Protein AF-A0A447TIH1-F1 (afdb_monomer)

Mean predicted aligned error: 17.14 Å

Radius of gyration: 32.23 Å; Cα contacts (8 Å, |Δi|>4): 272; chains: 1; bounding box: 95×64×67 Å

Organism: Chromobacterium violaceum (NCBI:txid536)

Structure (mmCIF, N/CA/C/O backbone):
data_AF-A0A447TIH1-F1
#
_entry.id   AF-A0A447TIH1-F1
#
loop_
_atom_site.group_PDB
_atom_site.id
_atom_site.type_symbol
_atom_site.label_atom_id
_atom_site.label_alt_id
_atom_site.label_comp_id
_atom_site.label_asym_id
_atom_site.label_entity_id
_atom_site.label_seq_id
_atom_site.pdbx_PDB_ins_code
_atom_site.Cartn_x
_atom_site.Cartn_y
_atom_site.Cartn_z
_atom_site.occupancy
_atom_site.B_iso_or_equiv
_atom_site.auth_seq_id
_atom_site.auth_comp_id
_atom_site.auth_asym_id
_atom_site.auth_atom_id
_atom_site.pdbx_PDB_model_num
ATOM 1 N N . MET A 1 1 ? -30.766 2.840 25.597 1.00 38.31 1 MET A N 1
ATOM 2 C CA . MET A 1 1 ? -30.286 4.112 25.008 1.00 38.31 1 MET A CA 1
ATOM 3 C C . MET A 1 1 ? -28.818 4.274 25.363 1.00 38.31 1 MET A C 1
ATOM 5 O O . MET A 1 1 ? -28.483 4.969 26.316 1.00 38.31 1 MET A O 1
ATOM 9 N N . ASP A 1 2 ? -27.947 3.596 24.623 1.00 41.06 2 ASP A N 1
ATOM 10 C CA . ASP A 1 2 ? -26.506 3.636 24.860 1.00 41.06 2 ASP A CA 1
ATOM 11 C C . ASP A 1 2 ? -25.917 4.861 24.167 1.00 41.06 2 ASP A C 1
ATOM 13 O O . ASP A 1 2 ? -25.767 4.914 22.945 1.00 41.06 2 ASP A O 1
ATOM 17 N N . LYS A 1 3 ? -25.637 5.887 24.972 1.00 44.34 3 LYS A N 1
ATOM 18 C CA . LYS A 1 3 ? -24.970 7.119 24.549 1.00 44.34 3 LYS A CA 1
ATOM 19 C C . LYS A 1 3 ? -23.523 6.779 24.178 1.00 44.34 3 LYS A C 1
ATOM 21 O O . LYS A 1 3 ? -22.646 6.752 25.036 1.00 44.34 3 LYS A O 1
ATOM 26 N N . ARG A 1 4 ? -23.280 6.484 22.899 1.00 49.44 4 ARG A N 1
ATOM 27 C CA . ARG A 1 4 ? -21.934 6.330 22.329 1.00 49.44 4 ARG A CA 1
ATOM 28 C C . ARG A 1 4 ? -21.266 7.708 22.346 1.00 49.44 4 ARG A C 1
ATOM 30 O O . ARG A 1 4 ? -21.634 8.591 21.577 1.00 49.44 4 ARG A O 1
ATOM 37 N N . LEU A 1 5 ? -20.359 7.909 23.299 1.00 48.88 5 LEU A N 1
ATOM 38 C CA . LEU A 1 5 ? -19.588 9.141 23.463 1.00 48.88 5 LEU A CA 1
ATOM 39 C C . LEU A 1 5 ? -18.744 9.434 22.206 1.00 48.88 5 LEU A C 1
ATOM 41 O O . LEU A 1 5 ? -18.251 8.493 21.578 1.00 48.88 5 LEU A O 1
ATOM 45 N N . PRO A 1 6 ? -18.548 10.715 21.844 1.00 48.25 6 PRO A N 1
ATOM 46 C CA . PRO A 1 6 ? -17.756 11.094 20.684 1.00 48.25 6 PRO A CA 1
ATOM 47 C C . PRO A 1 6 ? -16.274 10.814 20.955 1.00 48.25 6 PRO A C 1
ATOM 49 O O . PRO A 1 6 ? -15.630 11.466 21.774 1.00 48.25 6 PRO A O 1
ATOM 52 N N . ILE A 1 7 ? -15.733 9.817 20.261 1.00 57.22 7 ILE A N 1
ATOM 53 C CA . ILE A 1 7 ? -14.306 9.522 20.245 1.00 57.22 7 ILE A CA 1
ATOM 54 C C . ILE A 1 7 ? -13.606 10.616 19.430 1.00 57.22 7 ILE A C 1
ATOM 56 O O . ILE A 1 7 ? -13.704 10.659 18.206 1.00 57.22 7 ILE A O 1
ATOM 60 N N . ALA A 1 8 ? -12.894 11.511 20.112 1.00 48.03 8 ALA A N 1
ATOM 61 C CA . ALA A 1 8 ? -11.976 12.446 19.478 1.00 48.03 8 ALA A CA 1
ATOM 62 C C . ALA A 1 8 ? -10.663 11.709 19.157 1.00 48.03 8 ALA A C 1
ATOM 64 O O . ALA A 1 8 ? -9.834 11.474 20.036 1.00 48.03 8 ALA A O 1
ATOM 65 N N . ALA A 1 9 ? -10.485 11.301 17.901 1.00 55.72 9 ALA A N 1
ATOM 66 C CA . ALA A 1 9 ? -9.220 10.761 17.414 1.00 55.72 9 ALA A CA 1
ATOM 67 C C . ALA A 1 9 ? -8.263 11.923 17.093 1.00 55.72 9 ALA A C 1
ATOM 69 O O . ALA A 1 9 ? -8.365 12.553 16.043 1.00 55.72 9 ALA A O 1
ATOM 70 N N . ALA A 1 10 ? -7.339 12.234 18.004 1.00 49.81 10 ALA A N 1
ATOM 71 C CA . ALA A 1 10 ? -6.210 13.112 17.704 1.00 49.81 10 ALA A CA 1
ATOM 72 C C . ALA A 1 10 ? -5.155 12.301 16.933 1.00 49.81 10 ALA A C 1
ATOM 74 O O . ALA A 1 10 ? -4.652 11.306 17.443 1.00 49.81 10 ALA A O 1
ATOM 75 N N . ALA A 1 11 ? -4.851 12.683 15.691 1.00 55.22 11 ALA A N 1
ATOM 76 C CA . ALA A 1 11 ? -3.940 11.951 14.811 1.00 55.22 11 ALA A CA 1
ATOM 77 C C . ALA A 1 11 ? -2.618 12.714 14.610 1.00 55.22 11 ALA A C 1
ATOM 79 O O . ALA A 1 11 ? -2.437 13.429 13.630 1.00 55.22 11 ALA A O 1
ATOM 80 N N . LEU A 1 12 ? -1.661 12.561 15.525 1.00 53.88 12 LEU A N 1
ATOM 81 C CA . LEU A 1 12 ? -0.259 12.935 15.295 1.00 53.88 12 LEU A CA 1
ATOM 82 C C . LEU A 1 12 ? 0.474 11.848 14.474 1.00 53.88 12 LEU A C 1
ATOM 84 O O . LEU A 1 12 ? 0.661 10.738 14.969 1.00 53.88 12 LEU A O 1
ATOM 88 N N . LEU A 1 13 ? 0.892 12.127 13.230 1.00 53.75 13 LEU A N 1
ATOM 89 C CA . LEU A 1 13 ? 1.643 11.156 12.414 1.00 53.75 13 LEU A CA 1
ATOM 90 C C . LEU A 1 13 ? 3.084 11.568 12.145 1.00 53.75 13 LEU A C 1
ATOM 92 O O . LEU A 1 13 ? 3.371 12.646 11.635 1.00 53.75 13 LEU A O 1
ATOM 96 N N . LEU A 1 14 ? 3.975 10.607 12.376 1.00 49.19 14 LEU A N 1
ATOM 97 C CA . LEU A 1 14 ? 5.295 10.560 11.766 1.00 49.19 14 LEU A CA 1
ATOM 98 C C . LEU A 1 14 ? 5.125 10.122 10.307 1.00 49.19 14 LEU A C 1
ATOM 100 O O . LEU A 1 14 ? 4.766 8.969 10.050 1.00 49.19 14 LEU A O 1
ATOM 104 N N . ALA A 1 15 ? 5.386 11.031 9.364 1.00 52.75 15 ALA A N 1
ATOM 105 C CA . ALA A 1 15 ? 5.471 10.719 7.940 1.00 52.75 15 ALA A CA 1
ATOM 106 C C . ALA A 1 15 ? 6.568 9.663 7.729 1.00 52.75 15 ALA A C 1
ATOM 108 O O . ALA A 1 15 ? 7.760 9.958 7.702 1.00 52.75 15 ALA A O 1
ATOM 109 N N . SER A 1 16 ? 6.155 8.401 7.662 1.00 61.53 16 SER A N 1
ATOM 110 C CA . SER A 1 16 ? 7.056 7.267 7.512 1.00 61.53 16 SER A CA 1
ATOM 111 C C . SER A 1 16 ? 7.171 6.981 6.021 1.00 61.53 16 SER A C 1
ATOM 113 O O . SER A 1 16 ? 6.174 6.639 5.385 1.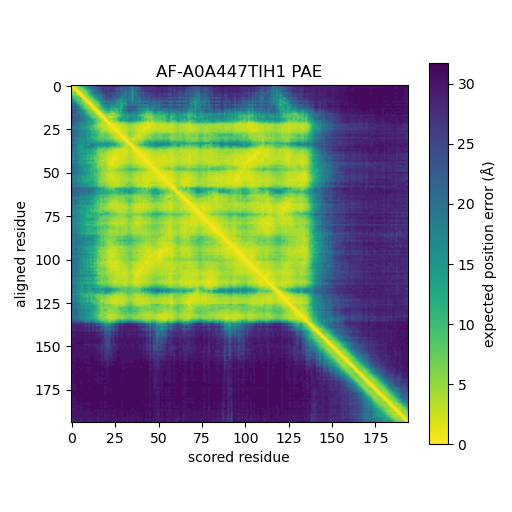00 61.53 16 SER A O 1
ATOM 115 N N . SER A 1 17 ? 8.367 7.160 5.461 1.00 63.31 17 SER A N 1
ATOM 116 C CA . SER A 1 17 ? 8.671 6.704 4.106 1.00 63.31 17 SER A CA 1
ATOM 117 C C . SER A 1 17 ? 9.370 5.352 4.184 1.00 63.31 17 SER A C 1
ATOM 119 O O . SER A 1 17 ? 10.345 5.186 4.915 1.00 63.31 17 SER A O 1
ATOM 121 N N . ALA A 1 18 ? 8.835 4.369 3.468 1.00 71.94 18 ALA A N 1
ATOM 122 C CA . ALA A 1 18 ? 9.441 3.055 3.327 1.00 71.94 18 ALA A CA 1
ATOM 123 C C . ALA A 1 18 ? 10.085 2.962 1.943 1.00 71.94 18 ALA A C 1
ATOM 125 O O . ALA A 1 18 ? 9.459 3.296 0.936 1.00 71.94 18 ALA A O 1
ATOM 126 N N . PHE A 1 19 ? 11.336 2.509 1.893 1.00 67.31 19 PHE A N 1
ATOM 127 C CA . PHE A 1 19 ? 12.048 2.280 0.641 1.00 67.31 19 PHE A CA 1
ATOM 128 C C . PHE A 1 19 ? 12.114 0.790 0.356 1.00 67.31 19 PHE A C 1
ATOM 130 O O . PHE A 1 19 ? 12.659 0.008 1.135 1.00 67.31 19 PHE A O 1
ATOM 137 N N . ALA A 1 20 ? 11.566 0.412 -0.789 1.00 67.00 20 ALA A N 1
ATOM 138 C CA . ALA A 1 20 ? 11.631 -0.926 -1.326 1.00 67.00 20 ALA A CA 1
ATOM 139 C C . ALA A 1 20 ? 12.573 -0.947 -2.541 1.00 67.00 20 ALA A C 1
ATOM 141 O O . ALA A 1 20 ? 12.126 -1.025 -3.684 1.00 67.00 20 ALA A O 1
ATOM 142 N N . GLY A 1 21 ? 13.884 -0.840 -2.295 1.00 77.38 21 GLY A N 1
ATOM 143 C CA . GLY A 1 21 ? 14.861 -0.604 -3.365 1.00 77.38 21 GLY A CA 1
ATOM 144 C C . GLY A 1 21 ? 14.614 0.761 -4.012 1.00 77.38 21 GLY A C 1
ATOM 145 O O . GLY A 1 21 ? 14.623 1.772 -3.316 1.00 77.38 21 GLY A O 1
ATOM 146 N N . ASP A 1 22 ? 14.318 0.767 -5.311 1.00 83.50 22 ASP A N 1
ATOM 147 C CA . ASP A 1 22 ? 14.019 1.976 -6.093 1.00 83.50 22 ASP A CA 1
ATOM 148 C C . ASP A 1 22 ? 12.573 2.489 -5.929 1.00 83.50 22 ASP A C 1
ATOM 150 O O . ASP A 1 22 ? 12.235 3.584 -6.394 1.00 83.50 22 ASP A O 1
ATOM 154 N N . LEU A 1 23 ? 11.699 1.715 -5.275 1.00 87.50 23 LEU A N 1
ATOM 155 C CA . LEU A 1 23 ? 10.324 2.114 -4.985 1.00 87.50 23 LEU A CA 1
ATOM 156 C C . LEU A 1 23 ? 10.262 2.866 -3.652 1.00 87.50 23 LEU A C 1
ATOM 158 O O . LEU A 1 23 ? 10.506 2.294 -2.591 1.00 87.50 23 LEU A O 1
ATOM 162 N N . GLN A 1 24 ? 9.865 4.132 -3.701 1.00 89.25 24 GLN A N 1
ATOM 163 C CA . GLN A 1 24 ? 9.556 4.931 -2.524 1.00 89.25 24 GLN A CA 1
ATOM 164 C C . GLN A 1 24 ? 8.058 4.834 -2.224 1.00 89.25 24 GLN A C 1
ATOM 166 O O . GLN A 1 24 ? 7.229 5.099 -3.095 1.00 89.25 24 GLN A O 1
ATOM 171 N N . VAL A 1 25 ? 7.707 4.487 -0.988 1.00 89.81 25 VAL A N 1
ATOM 172 C CA . VAL A 1 25 ? 6.324 4.484 -0.504 1.00 89.81 25 VAL A CA 1
ATOM 173 C C . VAL A 1 25 ? 6.188 5.510 0.608 1.00 89.81 25 VAL A C 1
ATOM 175 O O . VAL A 1 25 ? 6.914 5.458 1.601 1.00 89.81 25 VAL A O 1
ATOM 178 N N . SER A 1 26 ? 5.241 6.426 0.447 1.00 89.06 26 SER A N 1
ATOM 179 C CA . SER A 1 26 ? 4.936 7.472 1.419 1.00 89.06 26 SER A CA 1
ATOM 180 C C . SER A 1 26 ? 3.469 7.397 1.815 1.00 89.06 26 SER A C 1
ATOM 182 O O . SER A 1 26 ? 2.596 7.212 0.969 1.00 89.06 26 SER A O 1
ATOM 184 N N . LEU A 1 27 ? 3.196 7.559 3.107 1.00 88.56 27 LEU A N 1
ATOM 185 C CA . LEU A 1 27 ? 1.838 7.644 3.634 1.00 88.56 27 LEU A CA 1
ATOM 186 C C . LEU A 1 27 ? 1.458 9.109 3.850 1.00 88.56 27 LEU A C 1
ATOM 188 O O . LEU A 1 27 ? 2.190 9.863 4.492 1.00 88.56 27 LEU A O 1
ATOM 192 N N . GLY A 1 28 ? 0.313 9.497 3.297 1.00 84.56 28 GLY A N 1
ATOM 193 C CA . GLY A 1 28 ? -0.335 10.773 3.559 1.00 84.56 28 GLY A CA 1
ATOM 194 C C . GLY A 1 28 ? -1.034 10.787 4.917 1.00 84.56 28 GLY A C 1
ATOM 195 O O . GLY A 1 28 ? -1.176 9.760 5.585 1.00 84.56 28 GLY A O 1
ATOM 196 N N . GLN A 1 29 ? -1.491 11.970 5.322 1.00 81.12 29 GLN A N 1
ATOM 197 C CA . GLN A 1 29 ? -2.234 12.126 6.568 1.00 81.12 29 GLN A CA 1
ATOM 198 C C . GLN A 1 29 ? -3.565 11.350 6.497 1.00 81.12 29 GLN A C 1
ATOM 200 O O . GLN A 1 29 ? -4.278 11.458 5.493 1.00 81.12 29 GLN A O 1
ATOM 205 N N . PRO A 1 30 ? -3.913 10.565 7.533 1.00 81.31 30 PRO A N 1
ATOM 206 C CA . PRO A 1 30 ? -5.220 9.955 7.641 1.00 81.31 30 PRO A CA 1
ATOM 207 C C . PRO A 1 30 ? -6.262 11.058 7.768 1.00 81.31 30 PRO A C 1
ATOM 209 O O . PRO A 1 30 ? -6.146 11.954 8.602 1.00 81.31 30 PRO A O 1
ATOM 212 N N . THR A 1 31 ? -7.282 10.981 6.931 1.00 82.50 31 THR A N 1
ATOM 213 C CA . THR A 1 31 ? -8.442 11.861 6.992 1.00 82.50 31 THR A CA 1
ATOM 214 C C . THR A 1 31 ? -9.554 11.117 7.709 1.00 82.50 31 THR A C 1
ATOM 216 O O . THR A 1 31 ? -9.888 9.997 7.324 1.00 82.50 31 THR A O 1
ATOM 219 N N . VAL A 1 32 ? -10.113 11.732 8.749 1.00 80.56 32 VAL A N 1
ATOM 220 C CA . VAL A 1 32 ? -11.260 11.190 9.483 1.00 80.56 32 VAL A CA 1
ATOM 221 C C . VAL A 1 32 ? -12.528 11.845 8.945 1.00 80.56 32 VAL A C 1
ATOM 223 O O . VAL A 1 32 ? -12.626 13.073 8.912 1.00 80.56 32 VAL A O 1
ATOM 226 N N . SER A 1 33 ? -13.482 11.040 8.484 1.00 78.75 33 SER A N 1
ATOM 227 C CA . SER A 1 33 ? -14.785 11.516 8.020 1.00 78.75 33 SER A CA 1
ATOM 228 C C . SER A 1 33 ? -15.723 11.806 9.201 1.00 78.75 33 SER A C 1
ATOM 230 O O . SER A 1 33 ? -15.503 11.354 10.326 1.00 78.75 33 SER A O 1
ATOM 232 N N . ALA A 1 34 ? -16.821 12.525 8.947 1.00 68.75 34 ALA A N 1
ATOM 233 C CA . ALA A 1 34 ? -17.865 12.762 9.951 1.00 68.75 34 ALA A CA 1
ATOM 234 C C . ALA A 1 34 ? -18.510 11.459 10.471 1.00 68.75 34 ALA A C 1
ATOM 236 O O . ALA A 1 34 ? -19.015 11.424 11.591 1.00 68.75 34 ALA A O 1
ATOM 237 N N . SER A 1 35 ? -18.446 10.383 9.680 1.00 72.12 35 SER A N 1
ATOM 238 C CA . SER A 1 35 ? -18.913 9.038 10.034 1.00 72.12 35 SER A CA 1
ATOM 239 C C . SER A 1 35 ? -17.869 8.211 10.793 1.00 72.12 35 SER A C 1
ATOM 241 O O . SER A 1 35 ? -18.092 7.027 11.012 1.00 72.12 35 SER A O 1
ATOM 243 N N . GLN A 1 36 ? -16.753 8.821 11.215 1.00 74.94 36 GLN A N 1
ATOM 244 C CA . GLN A 1 36 ? -15.609 8.153 11.850 1.00 74.94 36 GLN A CA 1
ATOM 245 C C . GLN A 1 36 ? -14.869 7.165 10.931 1.00 74.94 36 GLN A C 1
ATOM 247 O O . GLN A 1 36 ? -14.082 6.349 11.412 1.00 74.94 36 GLN A O 1
ATOM 252 N N . ASP A 1 37 ? -15.051 7.270 9.611 1.00 84.50 37 ASP A N 1
ATOM 253 C CA . ASP A 1 37 ? -14.233 6.506 8.671 1.00 84.50 37 ASP A CA 1
ATOM 254 C C . ASP A 1 37 ? -12.839 7.108 8.609 1.00 84.50 37 ASP A C 1
ATOM 256 O O . ASP A 1 37 ? -12.679 8.327 8.509 1.00 84.50 37 ASP A O 1
ATOM 260 N N . VAL A 1 38 ? -11.825 6.251 8.624 1.00 87.12 38 VAL A N 1
ATOM 261 C CA . VAL A 1 38 ? -10.433 6.684 8.528 1.00 87.12 38 VAL A CA 1
ATOM 262 C C . VAL A 1 38 ? -9.894 6.292 7.169 1.00 87.12 38 VAL A C 1
ATOM 264 O O . VAL A 1 38 ? -9.693 5.111 6.891 1.00 87.12 38 VAL A O 1
ATOM 267 N N . ASP A 1 39 ? -9.608 7.286 6.340 1.00 88.44 39 ASP A N 1
ATOM 268 C CA . ASP A 1 39 ? -9.013 7.086 5.028 1.00 88.44 39 ASP A CA 1
ATOM 269 C C . ASP A 1 39 ? -7.536 7.493 5.027 1.00 88.44 39 ASP A C 1
ATOM 271 O O . ASP A 1 39 ? -7.186 8.589 5.458 1.00 88.44 39 ASP A O 1
ATOM 275 N N . VAL A 1 40 ? -6.665 6.658 4.467 1.00 88.69 40 VAL A N 1
ATOM 276 C CA . VAL A 1 40 ? -5.236 6.939 4.283 1.00 88.69 40 VAL A CA 1
ATOM 277 C C . VAL A 1 40 ? -4.918 6.977 2.796 1.00 88.69 40 VAL A C 1
ATOM 279 O O . VAL A 1 40 ? -5.342 6.114 2.031 1.00 88.69 40 VAL A O 1
ATOM 282 N N . THR A 1 41 ? -4.146 7.974 2.374 1.00 89.75 41 THR A N 1
ATOM 283 C CA . THR A 1 41 ? -3.592 8.002 1.014 1.00 89.75 41 THR A CA 1
ATOM 284 C C . THR A 1 41 ? -2.194 7.404 1.035 1.00 89.75 41 THR A C 1
ATOM 286 O O . THR A 1 41 ? -1.355 7.820 1.829 1.00 89.75 41 THR A O 1
ATOM 289 N N . VAL A 1 42 ? -1.936 6.436 0.165 1.00 89.94 42 VAL A N 1
ATOM 290 C CA . VAL A 1 42 ? -0.626 5.823 -0.038 1.00 89.94 42 VAL A CA 1
ATOM 291 C C . VAL A 1 42 ? -0.099 6.250 -1.400 1.00 89.94 42 VAL A C 1
ATOM 293 O O . VAL A 1 42 ? -0.773 6.099 -2.421 1.00 89.94 42 VAL A O 1
ATOM 296 N N . THR A 1 43 ? 1.115 6.781 -1.409 1.00 91.06 43 THR A N 1
ATOM 297 C CA . THR A 1 43 ? 1.808 7.241 -2.607 1.00 91.06 43 THR A CA 1
ATOM 298 C C . THR A 1 43 ? 2.975 6.314 -2.892 1.00 91.06 43 THR A C 1
ATOM 300 O O . THR A 1 43 ? 3.889 6.183 -2.082 1.00 91.06 43 THR A O 1
ATOM 303 N N . TYR A 1 44 ? 2.951 5.702 -4.068 1.00 90.94 44 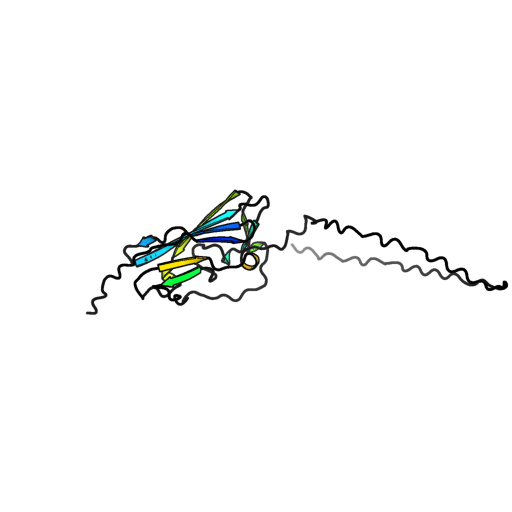TYR A N 1
ATOM 304 C CA . TYR A 1 44 ? 4.004 4.850 -4.600 1.00 90.94 44 TYR A CA 1
ATOM 305 C C . TYR A 1 44 ? 4.741 5.623 -5.682 1.00 90.94 44 TYR A C 1
ATOM 307 O O . TYR A 1 44 ? 4.131 6.055 -6.657 1.00 90.94 44 TYR A O 1
ATOM 315 N N . ARG A 1 45 ? 6.051 5.792 -5.541 1.00 91.69 45 ARG A N 1
ATOM 316 C CA . ARG A 1 45 ? 6.874 6.528 -6.498 1.00 91.69 45 ARG A CA 1
ATOM 317 C C . ARG A 1 45 ? 8.063 5.688 -6.926 1.00 91.69 45 ARG A C 1
ATOM 319 O O . ARG A 1 45 ? 8.842 5.240 -6.090 1.00 91.69 45 ARG A O 1
ATOM 326 N N . ASN A 1 46 ? 8.230 5.515 -8.232 1.00 93.19 46 ASN A N 1
ATOM 327 C CA . ASN A 1 46 ? 9.443 4.922 -8.777 1.00 93.19 46 ASN A CA 1
ATOM 328 C C . ASN A 1 46 ? 10.542 5.991 -8.838 1.00 93.19 46 ASN A C 1
ATOM 330 O O . ASN A 1 46 ? 10.454 6.934 -9.623 1.00 93.19 46 ASN A O 1
ATOM 334 N N . THR A 1 47 ? 11.562 5.856 -7.992 1.00 91.12 47 THR A N 1
ATOM 335 C CA . THR A 1 47 ? 12.737 6.746 -7.963 1.00 91.12 47 THR A CA 1
ATOM 336 C C . THR A 1 47 ? 13.917 6.210 -8.776 1.00 91.12 47 THR A C 1
ATOM 338 O O . THR A 1 47 ? 14.908 6.915 -8.959 1.00 91.12 47 THR A O 1
ATOM 341 N N . GLY A 1 48 ? 13.802 4.984 -9.288 1.00 87.50 48 GLY A N 1
ATOM 342 C CA . GLY A 1 48 ? 14.819 4.326 -10.093 1.00 87.50 48 GLY A CA 1
ATOM 343 C C . GLY A 1 48 ? 14.795 4.728 -11.564 1.00 87.50 48 GLY A C 1
ATOM 344 O O . GLY A 1 48 ? 14.031 5.588 -12.011 1.00 87.50 48 GLY A O 1
ATOM 345 N N . LYS A 1 49 ? 15.664 4.063 -12.329 1.00 87.38 49 LYS A N 1
ATOM 346 C CA . LYS A 1 49 ? 15.812 4.241 -13.785 1.00 87.38 49 LYS A CA 1
ATOM 347 C C . LYS A 1 49 ? 15.160 3.123 -14.597 1.00 87.38 49 LYS A C 1
ATOM 349 O O . LYS A 1 49 ? 15.035 3.252 -15.812 1.00 87.38 49 LYS A O 1
ATOM 354 N N . GLU A 1 50 ? 14.752 2.042 -13.941 1.00 88.44 50 GLU A N 1
ATOM 355 C CA . GLU A 1 50 ? 14.116 0.888 -14.572 1.00 88.44 50 GLU A CA 1
ATOM 356 C C . GLU A 1 50 ? 12.604 0.885 -14.330 1.00 88.44 50 GLU A C 1
ATOM 358 O O . GLU A 1 50 ? 12.094 1.491 -13.384 1.00 88.44 50 GLU A O 1
ATOM 363 N N . THR A 1 51 ? 11.869 0.208 -15.213 1.00 89.94 51 THR A N 1
ATOM 364 C CA . THR A 1 51 ? 10.435 -0.014 -15.003 1.00 89.94 51 THR A CA 1
ATOM 365 C C . THR A 1 51 ? 10.262 -1.057 -13.908 1.00 89.94 51 THR A C 1
ATOM 367 O O . THR A 1 51 ? 10.754 -2.175 -14.033 1.00 89.94 51 THR A O 1
ATOM 370 N N . LEU A 1 52 ? 9.548 -0.696 -12.844 1.00 90.19 52 LEU A N 1
ATOM 371 C CA . LEU A 1 52 ? 9.261 -1.601 -11.737 1.00 90.19 52 LEU A CA 1
ATOM 372 C C . LEU A 1 52 ? 7.923 -2.299 -11.963 1.00 90.19 52 LEU A C 1
ATOM 374 O O . LEU A 1 52 ? 6.956 -1.679 -12.398 1.00 90.19 52 LEU A O 1
ATOM 378 N N . HIS A 1 53 ? 7.849 -3.579 -11.615 1.00 90.69 53 HIS A N 1
ATOM 379 C CA . HIS A 1 53 ? 6.609 -4.347 -11.638 1.00 90.69 53 HIS A CA 1
ATOM 380 C C . HIS A 1 53 ? 6.125 -4.559 -10.203 1.00 90.69 53 HIS A C 1
ATOM 382 O O . HIS A 1 53 ? 6.711 -5.336 -9.452 1.00 90.69 53 HIS A O 1
ATOM 388 N N . VAL A 1 54 ? 5.067 -3.853 -9.807 1.00 90.38 54 VAL A N 1
ATOM 389 C CA . VAL A 1 54 ? 4.492 -3.918 -8.454 1.00 90.38 54 VAL A CA 1
ATOM 390 C C . VAL A 1 54 ? 3.308 -4.877 -8.460 1.00 90.38 54 VAL A C 1
ATOM 392 O O . VAL A 1 54 ? 2.435 -4.760 -9.317 1.00 90.38 54 VAL A O 1
ATOM 395 N N . TYR A 1 55 ? 3.227 -5.820 -7.522 1.00 90.62 55 TYR A N 1
ATOM 396 C CA . TYR A 1 55 ? 2.054 -6.696 -7.449 1.00 90.62 55 TYR A CA 1
ATOM 397 C C . TYR A 1 55 ? 0.794 -5.910 -7.083 1.00 90.62 55 TYR A C 1
ATOM 399 O O . TYR A 1 55 ? 0.783 -5.111 -6.144 1.00 90.62 55 TYR A O 1
ATOM 407 N N . ARG A 1 56 ? -0.306 -6.205 -7.782 1.00 89.44 56 ARG A N 1
ATOM 408 C CA . ARG A 1 56 ? -1.605 -5.535 -7.597 1.00 89.44 56 ARG A CA 1
ATOM 409 C C . ARG A 1 56 ? -2.143 -5.627 -6.170 1.00 89.44 56 ARG A C 1
ATOM 411 O O . ARG A 1 56 ? -2.920 -4.776 -5.770 1.00 89.44 56 ARG A O 1
ATOM 418 N N . TRP A 1 57 ? -1.740 -6.640 -5.409 1.00 88.38 57 TRP A N 1
ATOM 419 C CA . TRP A 1 57 ? -2.248 -6.900 -4.059 1.00 88.38 57 TRP A CA 1
ATOM 420 C C . TRP A 1 57 ? -1.641 -5.971 -2.999 1.00 88.38 57 TRP A C 1
ATOM 422 O O . TRP A 1 57 ? -2.249 -5.765 -1.954 1.00 88.38 57 TRP A O 1
ATOM 432 N N . TYR A 1 58 ? -0.473 -5.385 -3.288 1.00 87.75 58 TYR A N 1
ATOM 433 C CA . TYR A 1 58 ? 0.184 -4.382 -2.440 1.00 87.75 58 TYR A CA 1
ATOM 434 C C . TYR A 1 58 ? -0.189 -2.948 -2.807 1.00 87.75 58 TYR A C 1
ATOM 436 O O . TYR A 1 58 ? 0.238 -2.017 -2.125 1.00 87.75 58 TYR A O 1
ATOM 444 N N . LEU A 1 59 ? -0.952 -2.761 -3.885 1.00 86.25 59 LEU A N 1
ATOM 445 C CA . LEU A 1 59 ? -1.507 -1.474 -4.266 1.00 86.25 59 LEU A CA 1
ATOM 446 C C . LEU A 1 59 ? -2.923 -1.383 -3.685 1.00 86.25 59 LEU A C 1
ATOM 448 O O . LEU A 1 59 ? -3.765 -2.214 -4.033 1.00 86.25 59 LEU A O 1
ATOM 452 N N . PRO A 1 60 ? -3.210 -0.405 -2.812 1.00 70.81 60 PRO A N 1
ATOM 453 C CA . PRO A 1 60 ? -4.556 -0.193 -2.325 1.00 70.81 60 PRO A CA 1
ATOM 454 C C . PRO A 1 60 ? -5.431 0.227 -3.509 1.00 70.81 60 PRO A C 1
ATOM 456 O O . PRO A 1 60 ? -5.295 1.310 -4.066 1.00 70.81 60 PRO A O 1
ATOM 459 N N . GLY A 1 61 ? -6.276 -0.684 -3.977 1.00 72.44 61 GLY A N 1
ATOM 460 C CA . GLY A 1 61 ? -7.271 -0.378 -4.995 1.00 72.44 61 GLY A CA 1
ATOM 461 C C . GLY A 1 61 ? -8.547 0.134 -4.340 1.00 72.44 61 GLY A C 1
ATOM 462 O O . GLY A 1 61 ? -8.522 0.819 -3.324 1.00 72.44 61 GLY A O 1
ATOM 463 N N . LYS A 1 62 ? -9.688 -0.283 -4.892 1.00 65.19 62 LYS A N 1
ATOM 464 C CA . LYS A 1 62 ? -10.979 -0.153 -4.203 1.00 65.19 62 LYS A CA 1
ATOM 465 C C . LYS A 1 62 ? -11.042 -0.974 -2.911 1.00 65.19 62 LYS A C 1
ATOM 467 O O . LYS A 1 62 ? -11.784 -0.611 -2.010 1.00 65.19 62 LYS A O 1
ATOM 472 N N . GLU A 1 63 ? -10.262 -2.052 -2.831 1.00 71.56 63 GLU A N 1
ATOM 473 C CA . GLU A 1 63 ? -10.238 -2.967 -1.693 1.00 71.56 63 GLU A CA 1
ATOM 474 C C . GLU A 1 63 ? -8.800 -3.327 -1.308 1.00 71.56 63 GLU A C 1
ATOM 476 O O . GLU A 1 63 ? -7.917 -3.433 -2.170 1.00 71.56 63 GLU A O 1
ATOM 481 N N . LEU A 1 64 ? -8.576 -3.526 -0.007 1.00 82.06 64 LEU A N 1
ATOM 482 C CA . LEU A 1 64 ? -7.310 -3.990 0.542 1.00 82.06 64 LEU A CA 1
ATOM 483 C C . LEU A 1 64 ? -7.240 -5.513 0.402 1.00 82.06 64 LEU A C 1
ATOM 485 O O . LEU A 1 64 ? -8.030 -6.253 0.982 1.00 82.06 64 LEU A O 1
ATOM 489 N N . GLN A 1 65 ? -6.292 -5.983 -0.404 1.00 83.75 65 GLN A N 1
ATOM 490 C CA . GLN A 1 65 ? -6.158 -7.408 -0.715 1.00 83.75 65 GLN A CA 1
ATOM 491 C C . GLN A 1 65 ? -5.105 -8.133 0.124 1.00 83.75 65 GLN A C 1
ATOM 493 O O . GLN A 1 65 ? -5.050 -9.362 0.088 1.00 83.75 65 GLN A O 1
ATOM 498 N N . GLU A 1 66 ? -4.245 -7.393 0.816 1.00 86.88 66 GLU A N 1
ATOM 499 C CA . GLU A 1 66 ? -3.161 -7.920 1.637 1.00 86.88 66 GLU A CA 1
ATOM 500 C C . GLU A 1 66 ? -2.889 -6.954 2.791 1.00 86.88 66 GLU A C 1
ATOM 502 O O . GLU A 1 66 ? -3.012 -5.735 2.643 1.00 86.88 66 GLU A O 1
ATOM 507 N N . GLN A 1 67 ? -2.471 -7.494 3.932 1.00 87.75 67 GLN A N 1
ATOM 508 C CA . GLN A 1 67 ? -2.104 -6.692 5.089 1.00 87.75 67 GLN A CA 1
ATOM 509 C C . GLN A 1 67 ? -0.673 -6.153 4.920 1.00 87.75 67 GLN A C 1
ATOM 511 O O . GLN A 1 67 ? 0.296 -6.818 5.274 1.00 87.75 67 GLN A O 1
ATOM 516 N N . PHE A 1 68 ? -0.531 -4.943 4.373 1.00 87.12 68 PHE A N 1
ATOM 517 C CA . PHE A 1 68 ? 0.758 -4.230 4.296 1.00 87.12 68 PHE A CA 1
ATOM 518 C C . PHE A 1 68 ? 0.826 -2.983 5.189 1.00 87.12 68 PHE A C 1
ATOM 520 O O . PHE A 1 68 ? 1.835 -2.278 5.195 1.00 87.12 68 PHE A O 1
ATOM 527 N N . LEU A 1 69 ? -0.249 -2.676 5.920 1.00 88.62 69 LEU A N 1
ATOM 528 C CA . LEU A 1 69 ? -0.300 -1.559 6.858 1.00 88.62 69 LEU A CA 1
ATOM 529 C C . LEU A 1 69 ? -0.204 -2.077 8.294 1.00 88.62 69 LEU A C 1
ATOM 531 O O . LEU A 1 69 ? -0.952 -2.959 8.714 1.00 88.62 69 LEU A O 1
ATOM 535 N N . ALA A 1 70 ? 0.691 -1.485 9.069 1.00 89.00 70 ALA A N 1
ATOM 536 C CA . ALA A 1 70 ? 0.723 -1.628 10.512 1.00 89.00 70 ALA A CA 1
ATOM 537 C C . ALA A 1 70 ? -0.013 -0.436 11.121 1.00 89.00 70 ALA A C 1
ATOM 539 O O . ALA A 1 70 ? 0.416 0.713 10.982 1.00 89.00 70 ALA A O 1
ATOM 540 N N . VAL A 1 71 ? -1.138 -0.709 11.774 1.00 89.44 71 VAL A N 1
ATOM 541 C CA . VAL A 1 71 ? -1.966 0.307 12.422 1.00 89.44 71 VAL A CA 1
ATOM 542 C C . VAL A 1 71 ? -1.803 0.166 13.926 1.00 89.44 71 VAL A C 1
ATOM 544 O O . VAL A 1 71 ? -2.012 -0.912 14.473 1.00 89.44 71 VAL A O 1
ATOM 547 N N . ASN A 1 72 ? -1.427 1.252 14.592 1.00 89.19 72 ASN A N 1
ATOM 548 C CA . ASN A 1 72 ? -1.319 1.327 16.042 1.00 89.19 72 ASN A CA 1
ATOM 549 C C . ASN A 1 72 ? -2.290 2.375 16.583 1.00 89.19 72 ASN A C 1
ATOM 551 O O . ASN A 1 72 ? -2.339 3.495 16.077 1.00 89.19 72 ASN A O 1
ATOM 555 N N . VAL A 1 73 ? -3.005 2.028 17.647 1.00 88.44 73 VAL A N 1
ATOM 556 C CA . VAL A 1 73 ? -3.901 2.908 18.398 1.00 88.44 73 VAL A CA 1
ATOM 557 C C . VAL A 1 73 ? -3.365 3.022 19.820 1.00 88.44 73 VAL A C 1
ATOM 559 O O . VAL A 1 73 ? -3.223 2.017 20.516 1.00 88.44 73 VAL A O 1
ATOM 562 N N . ASN A 1 74 ? -3.049 4.239 20.265 1.00 86.06 74 ASN A N 1
ATOM 563 C CA . ASN A 1 74 ? -2.473 4.499 21.593 1.00 86.06 74 ASN A CA 1
ATOM 564 C C . ASN A 1 74 ? -1.228 3.632 21.881 1.00 86.06 74 ASN A C 1
ATOM 566 O O . ASN A 1 74 ? -1.043 3.128 22.987 1.00 86.06 74 ASN A O 1
ATOM 570 N N . GLY A 1 75 ? -0.404 3.396 20.854 1.00 85.81 75 GLY A N 1
ATOM 571 C CA . GLY A 1 75 ? 0.801 2.565 20.947 1.00 85.81 75 GLY A CA 1
ATOM 572 C C . GLY A 1 75 ? 0.565 1.048 20.939 1.00 85.81 75 GLY A C 1
ATOM 573 O O . GLY A 1 75 ? 1.537 0.303 21.009 1.00 85.81 75 GLY A O 1
ATOM 574 N N . LYS A 1 76 ? -0.683 0.573 20.826 1.00 87.88 76 LYS A N 1
ATOM 575 C CA . LYS A 1 76 ? -1.014 -0.854 20.686 1.00 87.88 76 LYS A CA 1
ATOM 576 C C . LYS A 1 76 ? -1.396 -1.178 19.247 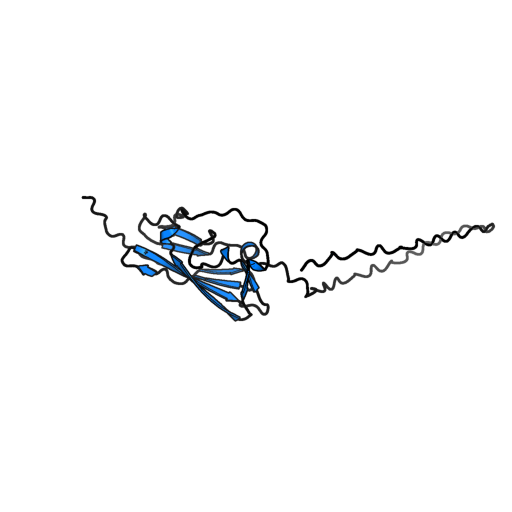1.00 87.88 76 LYS A C 1
ATOM 578 O O . LYS A 1 76 ? -2.152 -0.425 18.641 1.00 87.88 76 LYS A O 1
ATOM 583 N N . GLN A 1 77 ? -0.921 -2.304 18.725 1.00 89.50 77 GLN A N 1
ATOM 584 C CA . GLN A 1 77 ? -1.287 -2.761 17.385 1.00 89.50 77 GLN A CA 1
ATOM 585 C C . GLN A 1 77 ? -2.788 -3.059 17.312 1.00 89.50 77 GLN A C 1
ATOM 587 O O . GLN A 1 77 ? -3.326 -3.770 18.162 1.00 89.50 77 GLN A O 1
ATOM 592 N N . ALA A 1 78 ? -3.456 -2.472 16.321 1.00 90.25 78 ALA A N 1
ATOM 593 C CA . ALA A 1 78 ? -4.854 -2.736 16.023 1.00 90.25 78 ALA A CA 1
ATOM 594 C C . ALA A 1 78 ? -4.997 -4.114 15.370 1.00 90.25 78 ALA A C 1
ATOM 596 O O . ALA A 1 78 ? -4.144 -4.538 14.584 1.00 90.25 78 ALA A O 1
ATOM 597 N N . GLU A 1 79 ? -6.087 -4.804 15.691 1.00 91.25 79 GLU A N 1
ATOM 598 C CA . GLU A 1 79 ? -6.391 -6.111 15.120 1.00 91.25 79 GLU A CA 1
ATOM 599 C C . GLU A 1 79 ? -6.847 -5.965 13.666 1.00 91.25 79 GLU A C 1
ATOM 601 O O . GLU A 1 79 ? -7.626 -5.068 13.341 1.00 91.25 79 GLU A O 1
ATOM 606 N N . TYR A 1 80 ? -6.341 -6.837 12.792 1.00 92.00 80 TYR A N 1
ATOM 607 C CA . TYR A 1 80 ? -6.735 -6.885 11.388 1.00 92.00 80 TYR A CA 1
ATOM 608 C C . TYR A 1 80 ? -7.946 -7.799 11.219 1.00 92.00 80 TYR A C 1
ATOM 610 O O . TYR A 1 80 ? -7.873 -8.995 11.492 1.00 92.00 80 TYR A O 1
ATOM 618 N N . LEU A 1 81 ? -9.040 -7.219 10.739 1.00 91.31 81 LEU A N 1
ATOM 619 C CA . LEU A 1 81 ? -10.331 -7.865 10.497 1.00 91.31 81 LEU A CA 1
ATOM 620 C C . LEU A 1 81 ? -10.570 -8.157 9.008 1.00 91.31 81 LEU A C 1
ATOM 622 O O . LEU A 1 81 ? -11.588 -8.738 8.636 1.00 91.31 81 LEU A O 1
ATOM 626 N N . GLY A 1 82 ? -9.649 -7.726 8.144 1.00 89.19 82 GLY A N 1
ATOM 627 C CA . GLY A 1 82 ? -9.775 -7.875 6.704 1.00 89.19 82 GLY A CA 1
ATOM 628 C C . GLY A 1 82 ? -9.610 -9.314 6.197 1.00 89.19 82 GLY A C 1
ATOM 629 O O . GLY A 1 82 ? -9.130 -10.204 6.906 1.00 89.19 82 GLY A O 1
ATOM 630 N N . PRO A 1 83 ? -9.958 -9.558 4.923 1.00 87.56 83 PRO A N 1
ATOM 631 C CA . PRO A 1 83 ? -9.805 -10.867 4.306 1.00 87.56 83 PRO A CA 1
ATOM 632 C C . PRO A 1 83 ? -8.327 -11.246 4.150 1.00 87.56 83 PRO A C 1
ATOM 634 O O . PRO A 1 83 ? -7.450 -10.394 3.974 1.00 87.56 83 PRO A O 1
ATOM 637 N N . ARG A 1 84 ? -8.057 -12.556 4.164 1.00 88.56 84 ARG A N 1
ATOM 638 C CA . ARG A 1 84 ? -6.727 -13.127 3.920 1.00 88.56 84 ARG A CA 1
ATOM 639 C C . ARG A 1 84 ? -6.805 -14.193 2.835 1.00 88.56 84 ARG A C 1
ATOM 641 O O . ARG A 1 84 ? -7.494 -15.199 2.987 1.00 88.56 84 ARG A O 1
ATOM 648 N N . TYR A 1 85 ? -6.083 -13.976 1.740 1.00 89.62 85 TYR A N 1
ATOM 649 C CA . TYR A 1 85 ? -6.197 -14.796 0.535 1.00 89.62 85 TYR A CA 1
ATOM 650 C C . TYR A 1 85 ? -5.025 -15.768 0.387 1.00 89.62 85 TYR A C 1
ATOM 652 O O . TYR A 1 85 ? -3.860 -15.378 0.458 1.00 89.62 85 TYR A O 1
ATOM 660 N N . LYS A 1 86 ? -5.324 -17.038 0.096 1.00 90.75 86 LYS A N 1
ATOM 661 C CA . LYS A 1 86 ? -4.327 -18.005 -0.384 1.00 90.75 86 LYS A CA 1
ATOM 662 C C . LYS A 1 86 ? -4.191 -17.872 -1.900 1.00 90.75 86 LYS A C 1
ATOM 664 O O . LYS A 1 86 ? -5.197 -17.859 -2.604 1.00 90.75 86 LYS A O 1
ATOM 669 N N . ARG A 1 87 ? -2.959 -17.788 -2.406 1.00 85.44 87 ARG A N 1
ATOM 670 C CA . ARG A 1 87 ? -2.681 -17.513 -3.824 1.00 85.44 87 ARG A CA 1
ATOM 671 C C . ARG A 1 87 ? -1.695 -18.519 -4.411 1.00 85.44 87 ARG A C 1
ATOM 673 O O . ARG A 1 87 ? -0.867 -19.081 -3.696 1.00 85.44 87 ARG A O 1
ATOM 680 N N . VAL A 1 88 ? -1.812 -18.742 -5.718 1.00 88.06 88 VAL A N 1
ATOM 681 C CA . VAL A 1 88 ? -0.793 -19.439 -6.515 1.00 88.06 88 VAL A CA 1
ATOM 682 C C . VAL A 1 88 ? 0.404 -18.518 -6.751 1.00 88.06 88 VAL A C 1
ATOM 684 O O . VAL A 1 88 ? 0.340 -17.323 -6.457 1.00 88.06 88 VAL A O 1
ATOM 687 N N . VAL A 1 89 ? 1.501 -19.071 -7.274 1.00 85.25 89 VAL A N 1
ATOM 688 C CA . VAL A 1 89 ? 2.683 -18.277 -7.631 1.00 85.25 89 VAL A CA 1
ATOM 689 C C . VAL A 1 89 ? 2.258 -17.154 -8.589 1.00 85.25 89 VAL A C 1
ATOM 691 O O . VAL A 1 89 ? 1.613 -17.447 -9.600 1.00 85.25 89 VAL A O 1
ATOM 694 N N . PRO A 1 90 ? 2.566 -15.886 -8.272 1.00 86.00 90 PRO A N 1
ATOM 695 C CA . PRO A 1 90 ? 2.128 -14.761 -9.082 1.00 86.00 90 PRO A CA 1
ATOM 696 C C . PRO A 1 90 ? 2.774 -14.772 -10.469 1.00 86.00 90 PRO A C 1
ATOM 698 O O . PRO A 1 90 ? 3.928 -15.170 -10.635 1.00 86.00 90 PRO A O 1
ATOM 701 N N . SER A 1 91 ? 2.035 -14.279 -11.461 1.00 86.69 91 SER A N 1
ATOM 702 C CA . SER A 1 91 ? 2.523 -14.082 -12.826 1.00 86.69 91 SER A CA 1
ATOM 703 C C . SER A 1 91 ? 2.745 -12.595 -13.131 1.00 86.69 91 SER A C 1
ATOM 705 O O . SER A 1 91 ? 2.301 -11.716 -12.393 1.00 86.69 91 SER A O 1
ATOM 707 N N . LEU A 1 92 ? 3.375 -12.277 -14.268 1.00 86.06 92 LEU A N 1
ATOM 708 C CA . LEU A 1 92 ? 3.512 -10.886 -14.731 1.00 86.06 92 LEU A CA 1
ATOM 709 C C . LEU A 1 92 ? 2.154 -10.191 -14.950 1.00 86.06 92 LEU A C 1
ATOM 711 O O . LEU A 1 92 ? 2.066 -8.974 -14.815 1.00 86.06 92 LEU A O 1
ATOM 715 N N . ARG A 1 93 ? 1.076 -10.942 -15.224 1.00 86.38 93 ARG A N 1
ATOM 716 C CA . ARG A 1 93 ? -0.280 -10.382 -15.403 1.00 86.38 93 ARG A CA 1
ATOM 717 C C . ARG A 1 93 ? -0.881 -9.837 -14.104 1.00 86.38 93 ARG A C 1
ATOM 719 O O . ARG A 1 93 ? -1.807 -9.029 -14.142 1.00 86.38 93 ARG A O 1
ATOM 726 N N . ASP A 1 94 ? -0.338 -10.254 -12.964 1.00 88.44 94 ASP A N 1
ATOM 727 C CA . ASP A 1 94 ? -0.759 -9.822 -11.631 1.00 88.44 94 ASP A CA 1
ATOM 728 C C . ASP A 1 94 ? 0.028 -8.597 -11.139 1.00 88.44 94 ASP A C 1
ATOM 730 O O . ASP A 1 94 ? -0.134 -8.159 -9.996 1.00 88.44 94 ASP A O 1
ATOM 734 N N . THR A 1 95 ? 0.877 -8.032 -12.004 1.00 89.81 95 THR A N 1
ATOM 735 C CA . THR A 1 95 ? 1.694 -6.853 -11.717 1.00 89.81 95 THR A CA 1
ATOM 736 C C . THR A 1 95 ? 1.193 -5.615 -12.451 1.00 89.81 95 THR A C 1
ATOM 738 O O . THR A 1 95 ? 0.563 -5.696 -13.504 1.00 89.81 95 THR A O 1
ATOM 741 N N . VAL A 1 96 ? 1.484 -4.452 -11.879 1.00 90.12 96 VAL A N 1
ATOM 742 C CA . VAL A 1 96 ? 1.327 -3.136 -12.490 1.00 90.12 96 VAL A CA 1
ATOM 743 C C . VAL A 1 96 ? 2.717 -2.609 -12.805 1.00 90.12 96 VAL A C 1
ATOM 745 O O . VAL A 1 96 ? 3.578 -2.548 -11.925 1.00 90.12 96 VAL A O 1
ATOM 748 N N . SER A 1 97 ? 2.933 -2.231 -14.060 1.00 91.19 97 SER A N 1
ATOM 749 C CA . SER A 1 97 ? 4.178 -1.611 -14.505 1.00 91.19 97 SER A CA 1
ATOM 750 C C . SER A 1 97 ? 4.197 -0.137 -14.108 1.00 91.19 97 SER A C 1
ATOM 752 O O . SER A 1 97 ? 3.311 0.625 -14.492 1.00 91.19 97 SER A O 1
ATOM 754 N N . LEU A 1 98 ? 5.223 0.268 -13.367 1.00 90.81 98 LEU A N 1
ATOM 755 C CA . LEU A 1 98 ? 5.462 1.641 -12.951 1.00 90.81 98 LEU A CA 1
ATOM 756 C C . LEU A 1 98 ? 6.731 2.149 -13.639 1.00 90.81 98 LEU A C 1
ATOM 758 O O . LEU A 1 98 ? 7.844 1.719 -13.323 1.00 90.81 98 LEU A O 1
ATOM 762 N N . ALA A 1 99 ? 6.556 3.051 -14.604 1.00 91.69 99 ALA A N 1
ATOM 763 C CA . ALA A 1 99 ? 7.665 3.645 -15.345 1.00 91.69 99 ALA A CA 1
ATOM 764 C C . ALA A 1 99 ? 8.611 4.441 -14.417 1.00 91.69 99 ALA A C 1
ATOM 766 O O . ALA A 1 99 ? 8.195 4.860 -13.331 1.00 91.69 99 ALA A O 1
ATOM 767 N N . PRO A 1 100 ? 9.872 4.672 -14.818 1.00 92.31 100 PRO A N 1
ATOM 768 C CA . PRO A 1 100 ? 10.802 5.523 -14.074 1.00 92.31 100 PRO A CA 1
ATOM 769 C C . PRO A 1 100 ? 10.205 6.910 -13.811 1.00 92.31 100 PRO A C 1
ATOM 771 O O . PRO A 1 100 ? 9.660 7.536 -14.719 1.00 92.31 100 PRO A O 1
ATOM 774 N N . GLY A 1 101 ? 10.270 7.387 -12.568 1.00 92.00 101 GLY A N 1
ATOM 775 C CA . GLY A 1 101 ? 9.695 8.677 -12.168 1.00 92.00 101 GLY A CA 1
ATOM 776 C C . GLY A 1 101 ? 8.168 8.701 -12.030 1.00 92.00 101 GLY A C 1
ATOM 777 O O . GLY A 1 101 ? 7.624 9.694 -11.541 1.00 92.00 101 GLY A O 1
ATOM 778 N N . ALA A 1 102 ? 7.460 7.632 -12.410 1.00 91.94 102 ALA A N 1
ATOM 779 C CA . ALA A 1 102 ? 6.011 7.579 -12.286 1.00 91.94 102 ALA A CA 1
ATOM 780 C C . ALA A 1 102 ? 5.580 7.498 -10.816 1.00 91.94 102 ALA A C 1
ATOM 782 O O . ALA A 1 102 ? 6.227 6.861 -9.978 1.00 91.94 102 ALA A O 1
ATOM 783 N N . THR A 1 103 ? 4.458 8.153 -10.523 1.00 91.88 103 THR A N 1
ATOM 784 C CA . THR A 1 103 ? 3.841 8.176 -9.196 1.00 91.88 103 THR A CA 1
ATOM 785 C C . THR A 1 103 ? 2.418 7.650 -9.290 1.00 91.88 103 THR A C 1
ATOM 787 O O . THR A 1 103 ? 1.659 8.062 -10.165 1.00 91.88 103 THR A O 1
ATOM 790 N N . LEU A 1 104 ? 2.060 6.750 -8.381 1.00 90.31 104 LEU A N 1
ATOM 791 C CA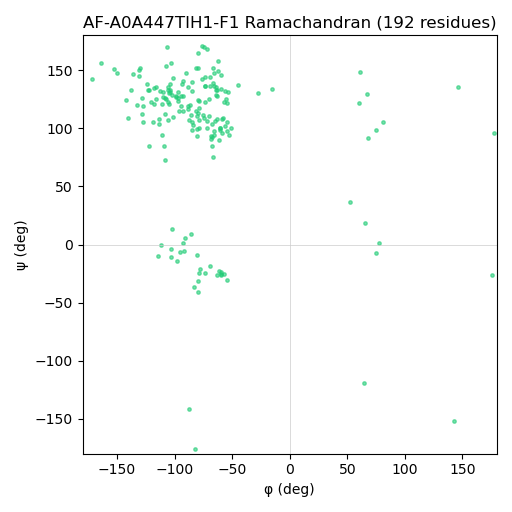 . LEU A 1 104 ? 0.728 6.185 -8.245 1.00 90.31 104 LEU A CA 1
ATOM 792 C C . LEU A 1 104 ? 0.204 6.501 -6.849 1.00 90.31 104 LEU A C 1
ATOM 794 O O . LEU A 1 104 ? 0.816 6.139 -5.846 1.00 90.31 104 LEU A O 1
ATOM 798 N N . ASN A 1 105 ? -0.945 7.166 -6.803 1.00 90.31 105 ASN A N 1
ATOM 799 C CA . ASN A 1 105 ? -1.641 7.480 -5.565 1.00 90.31 105 ASN A CA 1
ATOM 800 C C . ASN A 1 105 ? -2.863 6.586 -5.423 1.00 90.31 105 ASN A C 1
ATOM 802 O O . ASN A 1 105 ? -3.629 6.401 -6.368 1.00 90.31 105 ASN A O 1
ATOM 806 N N . ALA A 1 106 ? -3.038 6.058 -4.224 1.00 87.75 106 ALA A N 1
ATOM 807 C CA . ALA A 1 106 ? -4.092 5.126 -3.896 1.00 87.75 106 ALA A CA 1
ATOM 808 C C . ALA A 1 106 ? -4.690 5.484 -2.537 1.00 87.75 106 ALA A C 1
ATOM 810 O O . ALA A 1 106 ? -3.963 5.728 -1.578 1.00 87.75 106 ALA A O 1
ATOM 811 N N . LYS A 1 107 ? -6.019 5.518 -2.450 1.00 88.88 107 LYS A N 1
ATOM 812 C CA . LYS A 1 107 ? -6.738 5.810 -1.209 1.00 88.88 107 LYS A CA 1
ATOM 813 C C . LYS A 1 107 ? -7.268 4.505 -0.628 1.00 88.88 107 LYS A C 1
ATOM 815 O O . LYS A 1 107 ? -7.924 3.752 -1.339 1.00 88.88 107 LYS A O 1
ATOM 820 N N . VAL A 1 108 ? -6.999 4.255 0.649 1.00 88.31 108 VAL A N 1
ATOM 821 C CA . VAL A 1 108 ? -7.478 3.080 1.384 1.00 88.31 108 VAL A CA 1
ATOM 822 C C . VAL A 1 108 ? -8.268 3.512 2.604 1.00 88.31 108 VAL A C 1
ATOM 824 O O . VAL A 1 108 ? -7.817 4.360 3.372 1.00 88.31 108 VAL A O 1
ATOM 827 N N . ARG A 1 109 ? -9.436 2.907 2.800 1.00 89.38 109 ARG A N 1
ATOM 828 C CA . ARG A 1 109 ? -10.214 3.064 4.023 1.00 89.38 109 ARG A CA 1
ATOM 829 C C . ARG A 1 109 ? -9.720 2.062 5.058 1.00 89.38 109 ARG A C 1
ATOM 831 O O . ARG A 1 109 ? -9.857 0.864 4.866 1.00 89.38 109 ARG A O 1
ATOM 838 N N . VAL A 1 110 ? -9.090 2.538 6.125 1.00 88.75 110 VAL A N 1
ATOM 839 C CA . VAL A 1 110 ? -8.488 1.708 7.182 1.00 88.75 110 VAL A CA 1
ATOM 840 C C . VAL A 1 110 ? -9.546 1.202 8.164 1.00 88.75 110 VAL A C 1
ATOM 842 O O . VAL A 1 110 ? -9.406 0.096 8.681 1.00 88.75 110 VAL A O 1
ATOM 845 N N . SER A 1 111 ? -10.614 1.974 8.381 1.00 88.50 111 SER A N 1
ATOM 846 C CA . SER A 1 111 ? -11.717 1.620 9.287 1.00 88.50 111 SER A CA 1
ATOM 847 C C . SER A 1 111 ? -12.465 0.341 8.895 1.00 88.50 111 SER A C 1
ATOM 849 O O . SER A 1 111 ? -13.041 -0.297 9.767 1.00 88.50 111 SER A O 1
ATOM 851 N N . ASP A 1 112 ? -12.412 -0.070 7.625 1.00 88.56 112 ASP A N 1
ATOM 852 C CA . ASP A 1 112 ? -13.076 -1.292 7.149 1.00 88.56 112 ASP A CA 1
ATOM 853 C C . ASP A 1 112 ? -12.292 -2.572 7.495 1.00 88.56 112 ASP A C 1
ATOM 855 O O . ASP A 1 112 ? -12.868 -3.656 7.564 1.00 88.56 112 ASP A O 1
ATOM 859 N N . TYR A 1 113 ? -10.971 -2.465 7.685 1.00 90.25 113 TYR A N 1
ATOM 860 C CA . TYR A 1 113 ? -10.077 -3.625 7.813 1.00 90.25 113 TYR A CA 1
ATOM 861 C C . TYR A 1 113 ? -9.431 -3.761 9.191 1.00 90.25 113 TYR A C 1
ATOM 863 O O . TYR A 1 113 ? -8.797 -4.783 9.448 1.00 90.25 113 TYR A O 1
ATOM 871 N N . TYR A 1 114 ? -9.548 -2.760 10.066 1.00 90.69 114 TYR A N 1
ATOM 872 C CA . TYR A 1 114 ? -8.939 -2.769 11.396 1.00 90.69 114 TYR A CA 1
ATOM 873 C C . TYR A 1 114 ? -9.950 -2.390 12.468 1.00 90.69 114 TYR A C 1
ATOM 875 O O . TYR A 1 114 ? -10.781 -1.508 12.259 1.00 90.69 114 TYR A O 1
ATOM 883 N N . ASP A 1 115 ? -9.831 -3.001 13.647 1.00 89.25 115 ASP A N 1
ATOM 884 C CA . ASP A 1 115 ? -10.615 -2.573 14.803 1.00 89.25 115 ASP A CA 1
ATOM 885 C C . ASP A 1 115 ? -10.107 -1.219 15.327 1.00 89.25 115 ASP A C 1
ATOM 887 O O . ASP A 1 115 ? -9.103 -1.132 16.042 1.00 89.25 115 ASP A O 1
ATOM 891 N N . LEU A 1 116 ? -10.821 -0.153 14.960 1.00 85.31 116 LEU A N 1
ATOM 892 C CA . LEU A 1 116 ? -10.593 1.217 15.427 1.00 85.31 116 LEU A CA 1
ATOM 893 C C . LEU A 1 116 ? -11.599 1.647 16.506 1.00 85.31 116 LEU A C 1
ATOM 895 O O . LEU A 1 116 ? -11.673 2.827 16.843 1.00 85.31 116 LEU A O 1
ATOM 899 N N . SER A 1 117 ? -12.357 0.709 17.087 1.00 79.81 117 SER A N 1
ATOM 900 C CA . SER A 1 117 ? -13.363 1.013 18.120 1.00 79.81 117 SER A CA 1
ATOM 901 C C . SER A 1 117 ? -12.749 1.681 19.352 1.00 79.81 117 SER A C 1
ATOM 903 O O . SER A 1 117 ? -13.411 2.417 20.086 1.00 79.81 117 SER A O 1
ATOM 905 N N . LYS A 1 118 ? -11.463 1.415 19.596 1.00 73.38 118 LYS A N 1
ATOM 906 C CA . LYS A 1 118 ? -10.684 2.073 20.639 1.00 73.38 118 LYS A CA 1
ATOM 907 C C . LYS A 1 118 ? -10.269 3.439 20.115 1.00 73.38 118 LYS A C 1
ATOM 909 O O . LYS A 1 118 ? -9.403 3.559 19.259 1.00 73.38 118 LYS A O 1
ATOM 914 N N . GLY A 1 119 ? -10.892 4.477 20.649 1.00 69.69 119 GLY A N 1
ATOM 915 C CA . GLY A 1 119 ? -10.498 5.842 20.358 1.00 69.69 119 GLY A CA 1
ATOM 916 C C . GLY A 1 119 ? -9.079 6.180 20.791 1.00 69.69 119 GLY A C 1
ATOM 917 O O . GLY A 1 119 ? -8.584 5.662 21.794 1.00 69.69 119 GLY A O 1
ATOM 918 N N . GLY A 1 120 ? -8.442 7.093 20.061 1.00 78.19 120 GLY A N 1
ATOM 919 C CA . GLY A 1 120 ? -7.205 7.731 20.493 1.00 78.19 120 GLY A CA 1
ATOM 920 C C . GLY A 1 120 ? -6.215 7.990 19.368 1.00 78.19 120 GLY A C 1
ATOM 921 O O . GLY A 1 120 ? -6.591 8.203 18.216 1.00 78.19 120 GLY A O 1
ATOM 922 N N . GLN A 1 121 ? -4.938 8.003 19.736 1.00 81.00 121 GLN A N 1
ATOM 923 C CA . GLN A 1 121 ? -3.839 8.375 18.861 1.00 81.00 121 GLN A CA 1
ATOM 924 C C . GLN A 1 121 ? -3.553 7.270 17.845 1.00 81.00 121 GLN A C 1
ATOM 926 O O . GLN A 1 121 ? -3.020 6.215 18.196 1.00 81.00 121 GLN A O 1
ATOM 931 N N . LEU A 1 122 ? -3.883 7.533 16.581 1.00 85.06 122 LEU A N 1
ATOM 932 C CA . LEU A 1 122 ? -3.655 6.612 15.472 1.00 85.06 122 LEU A CA 1
ATOM 933 C C . LEU A 1 122 ? -2.267 6.827 14.860 1.00 85.06 122 LEU A C 1
ATOM 935 O O . LEU A 1 122 ? -1.838 7.951 14.608 1.00 85.06 122 LEU A O 1
ATOM 939 N N . SER A 1 123 ? -1.554 5.744 14.587 1.00 85.69 123 SER A N 1
ATOM 940 C CA . SER A 1 123 ? -0.306 5.748 13.828 1.00 85.69 123 SER A CA 1
ATOM 941 C C . SER A 1 123 ? -0.357 4.646 12.787 1.00 85.69 123 SER A C 1
ATOM 943 O O . SER A 1 123 ? -0.475 3.474 13.132 1.00 85.69 123 SER A O 1
ATOM 945 N N . VAL A 1 124 ? -0.252 5.022 11.515 1.00 87.75 124 VAL A N 1
ATOM 946 C CA . VAL A 1 124 ? -0.250 4.083 10.389 1.00 87.75 124 VAL A CA 1
ATOM 947 C C . VAL A 1 124 ? 1.147 4.047 9.788 1.00 87.75 124 VAL A C 1
ATOM 949 O O . VAL A 1 124 ? 1.749 5.093 9.542 1.00 87.75 124 VAL A O 1
ATOM 952 N N . ARG A 1 125 ? 1.678 2.845 9.572 1.00 87.88 125 ARG A N 1
ATOM 953 C CA . ARG A 1 125 ? 2.987 2.609 8.957 1.00 87.88 125 ARG A CA 1
ATOM 954 C C . ARG A 1 125 ? 2.871 1.575 7.849 1.00 87.88 125 ARG A C 1
ATOM 956 O O . ARG A 1 125 ? 2.023 0.692 7.908 1.00 87.88 125 ARG A O 1
ATOM 963 N N . PHE A 1 126 ? 3.734 1.684 6.848 1.00 87.94 126 PHE A N 1
ATOM 964 C CA . PHE A 1 126 ? 3.849 0.680 5.797 1.00 87.94 126 PHE A CA 1
ATOM 965 C C . PHE A 1 126 ? 4.818 -0.411 6.261 1.00 87.94 126 PHE A C 1
ATOM 967 O O . PHE A 1 126 ? 5.979 -0.121 6.546 1.00 87.94 126 PHE A O 1
ATOM 974 N N . GLU A 1 127 ? 4.342 -1.649 6.352 1.00 86.31 127 GLU A N 1
ATOM 975 C CA . GLU A 1 127 ? 5.108 -2.810 6.802 1.00 86.31 127 GLU A CA 1
ATOM 976 C C . GLU A 1 127 ? 5.094 -3.880 5.704 1.00 86.31 127 GLU A C 1
ATOM 978 O O . GLU A 1 127 ? 4.265 -4.787 5.675 1.00 86.31 127 GLU A O 1
ATOM 983 N N . SER A 1 128 ? 6.011 -3.760 4.746 1.00 83.62 128 SER A N 1
ATOM 984 C CA . SER A 1 128 ? 6.250 -4.814 3.761 1.00 83.62 128 SER A CA 1
ATOM 985 C C . SER A 1 128 ? 7.684 -4.760 3.253 1.00 83.62 128 SER A C 1
ATOM 987 O O . SER A 1 128 ? 8.311 -3.701 3.221 1.00 83.62 128 SER A O 1
ATOM 989 N N . SER A 1 129 ? 8.213 -5.913 2.851 1.00 81.69 129 SER A N 1
ATOM 990 C CA . SER A 1 129 ? 9.552 -6.014 2.275 1.00 81.69 129 SER A CA 1
ATOM 991 C C . SER A 1 129 ? 9.512 -5.853 0.757 1.00 81.69 129 SER A C 1
ATOM 993 O O . SER A 1 129 ? 8.581 -6.306 0.087 1.00 81.69 129 SER A O 1
ATOM 995 N N . SER A 1 130 ? 10.567 -5.278 0.178 1.00 78.31 130 SER A N 1
ATOM 996 C CA . SER A 1 130 ? 10.685 -5.054 -1.273 1.00 78.31 130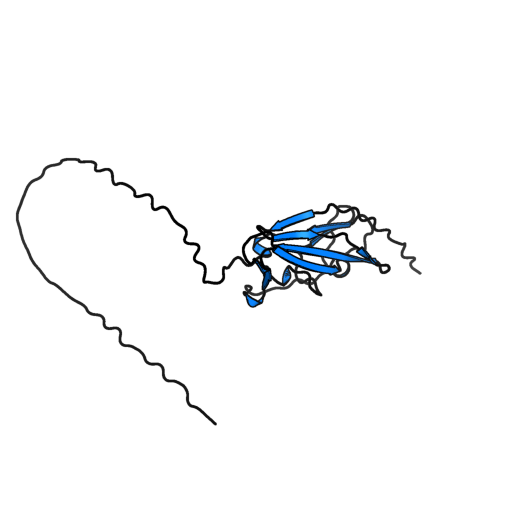 SER A CA 1
ATOM 997 C C . SER A 1 130 ? 10.492 -6.326 -2.098 1.00 78.31 130 SER A C 1
ATOM 999 O O . SER A 1 130 ? 10.001 -6.268 -3.220 1.00 78.31 130 SER A O 1
ATOM 1001 N N . ASN A 1 131 ? 10.868 -7.482 -1.543 1.00 81.38 131 ASN A N 1
ATOM 1002 C CA . ASN A 1 131 ? 10.736 -8.782 -2.200 1.00 81.38 131 ASN A CA 1
ATOM 1003 C C . ASN A 1 131 ? 9.306 -9.309 -2.260 1.00 81.38 131 ASN A C 1
ATOM 1005 O O . ASN A 1 131 ? 8.950 -10.070 -3.149 1.00 81.38 131 ASN A O 1
ATOM 1009 N N . LYS A 1 132 ? 8.458 -8.862 -1.341 1.00 84.88 132 LYS A N 1
ATOM 1010 C CA . LYS A 1 132 ? 7.041 -9.187 -1.393 1.00 84.88 132 LYS A CA 1
ATOM 1011 C C . LYS A 1 132 ? 6.274 -8.253 -2.321 1.00 84.88 132 LYS A C 1
ATOM 1013 O O . LYS A 1 132 ? 5.365 -8.705 -3.001 1.00 84.88 132 LYS A O 1
ATOM 1018 N N . VAL A 1 133 ? 6.651 -6.974 -2.358 1.00 86.62 133 VAL A N 1
ATOM 1019 C CA . VAL A 1 133 ? 5.931 -5.928 -3.105 1.00 86.62 133 VAL A CA 1
ATOM 1020 C C . VAL A 1 133 ? 6.247 -5.947 -4.601 1.00 86.62 133 VAL A C 1
ATOM 1022 O O . VAL A 1 133 ? 5.352 -5.756 -5.427 1.00 86.62 133 VAL A O 1
ATOM 1025 N N . LEU A 1 134 ? 7.516 -6.158 -4.952 1.00 88.00 134 LEU A N 1
ATOM 1026 C CA . LEU A 1 134 ? 8.000 -6.084 -6.325 1.00 88.00 134 LEU A CA 1
ATOM 1027 C C . LEU A 1 134 ? 8.176 -7.477 -6.922 1.00 88.00 134 LEU A C 1
ATOM 1029 O O . LEU A 1 134 ? 8.656 -8.398 -6.263 1.00 88.00 134 LEU A O 1
ATOM 1033 N N . ASN A 1 135 ? 7.861 -7.603 -8.205 1.00 86.56 135 ASN A N 1
ATOM 1034 C CA . ASN A 1 135 ? 8.263 -8.747 -8.997 1.00 86.56 135 ASN A CA 1
ATOM 1035 C C . ASN A 1 135 ? 9.655 -8.492 -9.590 1.00 86.56 135 ASN A C 1
ATOM 1037 O O . ASN A 1 135 ? 9.799 -7.700 -10.518 1.00 86.56 135 ASN A O 1
ATOM 1041 N N . HIS A 1 136 ? 10.678 -9.167 -9.061 1.00 75.25 136 HIS A N 1
ATOM 1042 C CA . HIS A 1 136 ? 12.049 -9.085 -9.592 1.00 75.25 136 HIS A CA 1
ATOM 1043 C C . HIS A 1 136 ? 12.362 -10.174 -10.613 1.00 75.25 136 HIS A C 1
ATOM 1045 O O . HIS A 1 136 ? 13.494 -10.245 -11.091 1.00 75.25 136 HIS A O 1
ATOM 1051 N N . SER A 1 137 ? 11.399 -11.047 -10.936 1.00 65.94 137 SER A N 1
ATOM 1052 C CA . SER A 1 137 ? 11.568 -11.959 -12.062 1.00 65.94 137 SER A CA 1
ATOM 1053 C C . SER A 1 137 ? 11.552 -11.116 -13.334 1.00 65.94 137 SER A C 1
ATOM 1055 O O . SER A 1 137 ? 10.507 -10.727 -13.851 1.00 65.94 137 SER A O 1
ATOM 1057 N N . LEU A 1 138 ? 12.756 -10.730 -13.762 1.00 53.50 138 LEU A N 1
ATOM 1058 C CA . LEU A 1 138 ? 13.008 -9.970 -14.978 1.00 53.50 138 LEU A CA 1
ATOM 1059 C C . LEU A 1 138 ? 12.182 -10.579 -16.122 1.00 53.50 138 LEU A C 1
ATOM 1061 O O . LEU A 1 138 ? 12.166 -11.810 -16.252 1.00 53.50 138 LEU A O 1
ATOM 1065 N N . PRO A 1 139 ? 11.537 -9.779 -16.992 1.00 47.12 139 PRO A N 1
ATOM 1066 C CA . PRO A 1 139 ? 11.102 -10.312 -18.270 1.00 47.12 139 PRO A CA 1
ATOM 1067 C C . PRO A 1 139 ? 12.334 -10.931 -18.940 1.00 47.12 139 PRO A C 1
ATOM 1069 O O . PRO A 1 139 ? 13.367 -10.276 -19.096 1.00 47.12 139 PRO A O 1
ATOM 1072 N N . ALA A 1 140 ? 12.244 -12.224 -19.250 1.00 49.16 140 ALA A N 1
ATOM 1073 C CA . ALA A 1 140 ? 13.285 -12.996 -19.911 1.00 49.16 140 ALA A CA 1
ATOM 1074 C C . ALA A 1 140 ? 13.711 -12.282 -21.208 1.00 49.16 140 ALA A C 1
ATOM 1076 O O . ALA A 1 140 ? 13.059 -12.415 -22.237 1.00 49.16 140 ALA A O 1
ATOM 1077 N N . GLY A 1 141 ? 14.762 -11.460 -21.149 1.00 47.00 141 GLY A N 1
ATOM 1078 C CA . GLY A 1 141 ? 15.157 -10.629 -22.289 1.00 47.00 141 GLY A CA 1
ATOM 1079 C C . GLY A 1 141 ? 16.318 -9.666 -22.051 1.00 47.00 141 GLY A C 1
ATOM 1080 O O . GLY A 1 141 ? 17.050 -9.378 -22.992 1.00 47.00 141 GLY A O 1
ATOM 1081 N N . VAL A 1 142 ? 16.573 -9.225 -20.818 1.00 49.31 142 VAL A N 1
ATOM 1082 C CA . VAL A 1 142 ? 17.774 -8.434 -20.496 1.00 49.31 142 VAL A CA 1
ATOM 1083 C C . VAL A 1 142 ? 18.717 -9.253 -19.631 1.00 49.31 142 VAL A C 1
ATOM 1085 O O . VAL A 1 142 ? 18.606 -9.344 -18.413 1.00 49.31 142 VAL A O 1
ATOM 1088 N N . SER A 1 143 ? 19.649 -9.903 -20.325 1.00 41.00 143 SER A N 1
ATOM 1089 C CA . SER A 1 143 ? 20.810 -10.569 -19.752 1.00 41.00 143 SER A CA 1
ATOM 1090 C C . SER A 1 143 ? 21.605 -9.566 -18.914 1.00 41.00 143 SER A C 1
ATOM 1092 O O . SER A 1 143 ? 22.411 -8.810 -19.459 1.00 41.00 143 SER A O 1
ATOM 1094 N N . ALA A 1 144 ? 21.461 -9.621 -17.589 1.00 50.03 144 ALA A N 1
ATOM 1095 C CA . ALA A 1 144 ? 22.511 -9.181 -16.684 1.00 50.03 144 ALA A CA 1
ATOM 1096 C C . ALA A 1 144 ? 23.729 -10.068 -16.963 1.00 50.03 144 ALA A C 1
ATOM 1098 O O . ALA A 1 144 ? 23.876 -11.169 -16.434 1.00 50.03 144 ALA A O 1
ATOM 1099 N N . LYS A 1 145 ? 24.563 -9.618 -17.901 1.00 45.22 145 LYS A N 1
ATOM 1100 C CA . LYS A 1 145 ? 25.846 -10.216 -18.234 1.00 45.22 145 LYS A CA 1
ATOM 1101 C C . LYS A 1 145 ? 26.723 -9.984 -17.011 1.00 45.22 145 LYS A C 1
ATOM 1103 O O . LYS A 1 145 ? 27.415 -8.976 -16.912 1.00 45.22 145 LYS A O 1
ATOM 1108 N N . SER A 1 146 ? 26.620 -10.882 -16.037 1.00 49.28 146 SER A N 1
ATOM 1109 C CA . SER A 1 146 ? 27.543 -10.956 -14.921 1.00 49.28 146 SER A CA 1
ATOM 1110 C C . SER A 1 146 ? 28.916 -11.220 -15.524 1.00 49.28 146 SER A C 1
ATOM 1112 O O . SER A 1 146 ? 29.263 -12.331 -15.922 1.00 49.28 146 SER A O 1
ATOM 1114 N N . ALA A 1 147 ? 29.687 -10.144 -15.664 1.00 43.62 147 ALA A N 1
ATOM 1115 C CA . ALA A 1 147 ? 31.106 -10.187 -15.949 1.00 43.62 147 ALA A CA 1
ATOM 1116 C C . ALA A 1 147 ? 31.797 -10.803 -14.726 1.00 43.62 147 ALA A C 1
ATOM 1118 O O . ALA A 1 147 ? 32.392 -10.125 -13.894 1.00 43.62 147 ALA A O 1
ATOM 1119 N N . GLY A 1 148 ? 31.658 -12.120 -14.589 1.00 44.53 148 GLY A N 1
ATOM 1120 C CA . GLY A 1 148 ? 32.494 -12.922 -13.726 1.00 44.53 148 GLY A CA 1
ATOM 1121 C C . GLY A 1 148 ? 33.898 -12.872 -14.297 1.00 44.53 148 GLY A C 1
ATOM 1122 O O . GLY A 1 148 ? 34.218 -13.590 -15.243 1.00 44.53 148 GLY A O 1
ATOM 1123 N N . THR A 1 149 ? 34.730 -11.997 -13.739 1.00 50.75 149 THR A N 1
ATOM 1124 C CA . THR A 1 149 ? 36.177 -12.003 -13.932 1.00 50.75 149 THR A CA 1
ATOM 1125 C C . THR A 1 149 ? 36.695 -13.390 -13.568 1.00 50.75 149 THR A C 1
ATOM 1127 O O . THR A 1 149 ? 36.909 -13.716 -12.400 1.00 50.75 149 THR A O 1
ATOM 1130 N N . ILE A 1 150 ? 36.893 -14.230 -14.582 1.00 56.38 150 ILE A N 1
ATOM 1131 C CA . ILE A 1 150 ? 37.646 -15.473 -14.471 1.00 56.38 150 ILE A CA 1
ATOM 1132 C C . ILE A 1 150 ? 39.056 -15.062 -14.041 1.00 56.38 150 ILE A C 1
ATOM 1134 O O . ILE A 1 150 ? 39.869 -14.625 -14.857 1.00 56.38 150 ILE A O 1
ATOM 1138 N N . ARG A 1 151 ? 39.371 -15.184 -12.745 1.00 55.06 151 ARG A N 1
ATOM 1139 C CA . ARG A 1 151 ? 40.761 -15.173 -12.279 1.00 55.06 151 ARG A CA 1
ATOM 1140 C C . ARG A 1 151 ? 41.450 -16.352 -12.958 1.00 55.06 151 ARG A C 1
ATOM 1142 O O . ARG A 1 151 ? 41.310 -17.495 -12.526 1.00 55.06 151 ARG A O 1
ATOM 1149 N N . ARG A 1 152 ? 42.196 -16.069 -14.032 1.00 48.06 152 ARG A N 1
ATOM 1150 C CA . ARG A 1 152 ? 43.199 -16.971 -14.613 1.00 48.06 152 ARG A CA 1
ATOM 1151 C C . ARG A 1 152 ? 44.104 -17.428 -13.475 1.00 48.06 152 ARG A C 1
ATOM 1153 O O . ARG A 1 152 ? 44.999 -16.704 -13.049 1.00 48.06 152 ARG A O 1
ATOM 1160 N N . ARG A 1 153 ? 43.861 -18.638 -12.972 1.00 50.31 153 ARG A N 1
ATOM 1161 C CA . ARG A 1 153 ? 44.778 -19.345 -12.084 1.00 50.31 153 ARG A CA 1
ATOM 1162 C C . ARG A 1 153 ? 45.992 -19.706 -12.932 1.00 50.31 153 ARG A C 1
ATOM 1164 O O . ARG A 1 153 ? 46.012 -20.727 -13.615 1.00 50.31 153 ARG A O 1
ATOM 1171 N N . THR A 1 154 ? 46.979 -18.820 -12.957 1.00 55.75 154 THR A N 1
ATOM 1172 C CA . THR A 1 154 ? 48.291 -19.086 -13.536 1.00 55.75 154 THR A CA 1
ATOM 1173 C C . THR A 1 154 ? 48.888 -20.280 -12.798 1.00 55.75 154 THR A C 1
ATOM 1175 O O . THR A 1 154 ? 49.239 -20.221 -11.620 1.00 55.75 154 THR A O 1
ATOM 1178 N N . LYS A 1 155 ? 48.936 -21.419 -13.493 1.00 49.75 155 LYS A N 1
ATOM 1179 C CA . LYS A 1 155 ? 49.581 -22.644 -13.028 1.00 49.75 155 LYS A CA 1
ATOM 1180 C C . LYS A 1 155 ? 51.080 -22.351 -12.943 1.00 49.75 155 LYS A C 1
ATOM 1182 O O . LYS A 1 155 ? 51.790 -22.412 -13.942 1.00 49.75 155 LYS A O 1
ATOM 1187 N N . ARG A 1 156 ? 51.549 -21.956 -11.756 1.00 49.88 156 ARG A N 1
ATOM 1188 C CA . ARG A 1 156 ? 52.970 -21.782 -11.444 1.00 49.88 156 ARG A CA 1
ATOM 1189 C C . ARG A 1 156 ? 53.661 -23.119 -11.696 1.00 49.88 156 ARG A C 1
ATOM 1191 O O . ARG A 1 156 ? 53.429 -24.085 -10.971 1.00 49.88 156 ARG A O 1
ATOM 1198 N N . SER A 1 157 ? 54.469 -23.181 -12.752 1.00 49.12 157 SER A N 1
ATOM 1199 C CA . SER A 1 157 ? 55.285 -24.345 -13.063 1.00 49.12 157 SER A CA 1
ATOM 1200 C C . SER A 1 157 ? 56.281 -24.554 -11.925 1.00 49.12 157 SER A C 1
ATOM 1202 O O . SER A 1 157 ? 57.244 -23.799 -11.787 1.00 49.12 157 SER A O 1
ATOM 1204 N N . ARG A 1 158 ? 56.076 -25.585 -11.108 1.00 52.72 158 ARG A N 1
ATOM 1205 C CA . ARG A 1 158 ? 57.197 -26.198 -10.403 1.00 52.72 158 ARG A CA 1
ATOM 1206 C C . ARG A 1 158 ? 57.805 -27.218 -11.351 1.00 52.72 158 ARG A C 1
ATOM 1208 O O . ARG A 1 158 ? 57.293 -28.316 -11.524 1.00 52.72 158 ARG A O 1
ATOM 1215 N N . ARG A 1 159 ? 58.891 -26.786 -11.999 1.00 47.97 159 ARG A N 1
ATOM 1216 C CA . ARG A 1 159 ? 59.941 -27.671 -12.494 1.00 47.97 159 ARG A CA 1
ATOM 1217 C C . ARG A 1 159 ? 60.417 -28.499 -11.303 1.00 47.97 159 ARG A C 1
ATOM 1219 O O . ARG A 1 159 ? 61.145 -27.989 -10.459 1.00 47.97 159 ARG A O 1
ATOM 1226 N N . THR A 1 160 ? 60.032 -29.760 -11.254 1.00 51.00 160 THR A N 1
ATOM 1227 C CA . THR A 1 160 ? 60.830 -30.786 -10.589 1.00 51.00 160 THR A CA 1
ATOM 1228 C C . THR A 1 160 ? 61.306 -31.714 -11.687 1.00 51.00 160 THR A C 1
ATOM 1230 O O . THR A 1 160 ? 60.533 -32.480 -12.257 1.00 51.00 160 THR A O 1
ATOM 1233 N N . ARG A 1 161 ? 62.585 -31.558 -12.042 1.00 47.03 161 ARG A N 1
ATOM 1234 C CA . ARG A 1 161 ? 63.332 -32.566 -12.786 1.00 47.03 161 ARG A CA 1
ATOM 1235 C C . ARG A 1 161 ? 63.274 -33.853 -11.966 1.00 47.03 161 ARG A C 1
ATOM 1237 O O . ARG A 1 161 ? 63.707 -33.863 -10.818 1.00 47.03 161 ARG A O 1
ATOM 1244 N N . SER A 1 162 ? 62.769 -34.924 -12.551 1.00 45.50 162 SER A N 1
ATOM 1245 C CA . SER A 1 162 ? 63.227 -36.259 -12.192 1.00 45.50 162 SER A CA 1
ATOM 1246 C C . SER A 1 162 ? 63.274 -37.108 -13.442 1.00 45.50 162 SER A C 1
ATOM 1248 O O . SER A 1 162 ? 62.326 -37.165 -14.222 1.00 45.50 162 SER A O 1
ATOM 1250 N N . ALA A 1 163 ? 64.468 -37.641 -13.641 1.00 41.09 163 ALA A N 1
ATOM 1251 C CA . ALA A 1 163 ? 64.882 -38.504 -14.717 1.00 41.09 163 ALA A CA 1
ATOM 1252 C C . ALA A 1 163 ? 64.345 -39.924 -14.503 1.00 41.09 163 ALA A C 1
ATOM 1254 O O . ALA A 1 163 ? 64.323 -40.395 -13.372 1.00 41.09 163 ALA A O 1
ATOM 1255 N N . ALA A 1 164 ? 63.956 -40.573 -15.599 1.00 43.28 164 ALA A N 1
ATOM 1256 C CA . ALA A 1 164 ? 63.957 -42.023 -15.835 1.00 43.28 164 ALA A CA 1
ATOM 1257 C C . ALA A 1 164 ? 63.341 -42.212 -17.238 1.00 43.28 164 ALA A C 1
ATOM 1259 O O . ALA A 1 164 ? 62.178 -41.884 -17.441 1.00 43.28 164 ALA A O 1
ATOM 1260 N N . THR A 1 165 ? 64.130 -42.338 -18.306 1.00 39.56 165 THR A N 1
ATOM 1261 C CA . THR A 1 165 ? 64.769 -43.561 -18.837 1.00 39.56 165 THR A CA 1
ATOM 1262 C C . THR A 1 165 ? 63.770 -44.581 -19.402 1.00 39.56 165 THR A C 1
ATOM 1264 O O . THR A 1 165 ? 62.843 -44.985 -18.714 1.00 39.56 165 THR A O 1
ATOM 1267 N N . ALA A 1 166 ? 64.069 -45.026 -20.634 1.00 38.50 166 ALA A N 1
ATOM 1268 C CA . ALA A 1 166 ? 63.481 -46.125 -21.417 1.00 38.50 166 ALA A CA 1
ATOM 1269 C C . ALA A 1 166 ? 62.092 -45.832 -22.026 1.00 38.50 166 ALA A C 1
ATOM 1271 O O . ALA A 1 166 ? 61.084 -45.786 -21.338 1.00 38.50 166 ALA A O 1
ATOM 1272 N N . ALA A 1 167 ? 61.957 -45.460 -23.302 1.00 36.47 167 ALA A N 1
ATOM 1273 C CA . ALA A 1 167 ? 62.332 -46.155 -24.541 1.00 36.47 167 ALA A CA 1
ATOM 1274 C C . ALA A 1 167 ? 61.632 -47.513 -24.735 1.00 36.47 167 ALA A C 1
ATOM 1276 O O . ALA A 1 167 ? 61.833 -48.446 -23.968 1.00 36.47 167 ALA A O 1
ATOM 1277 N N . ALA A 1 168 ? 60.920 -47.583 -25.867 1.00 35.66 168 ALA A N 1
ATOM 1278 C CA . ALA A 1 168 ? 60.431 -48.766 -26.576 1.00 35.66 168 ALA A CA 1
ATOM 1279 C C . ALA A 1 168 ? 59.131 -49.418 -26.059 1.00 35.66 168 ALA A C 1
ATOM 1281 O O . ALA A 1 168 ? 59.137 -50.194 -25.115 1.00 35.66 168 ALA A O 1
ATOM 1282 N N . ARG A 1 169 ? 58.024 -49.205 -26.791 1.00 36.69 169 ARG A N 1
ATOM 1283 C CA . ARG A 1 169 ? 57.494 -50.1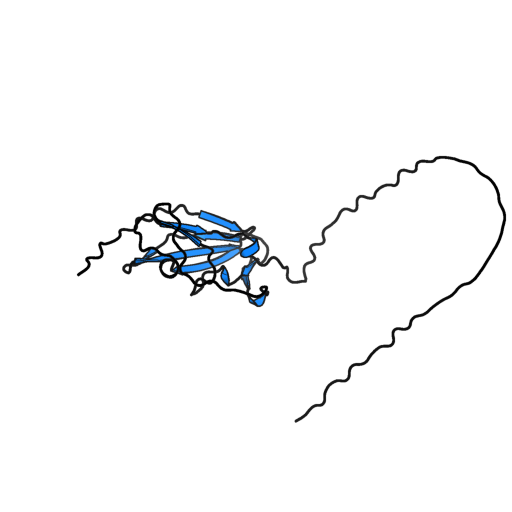10 -27.845 1.00 36.69 169 ARG A CA 1
ATOM 1284 C C . ARG A 1 169 ? 55.962 -50.088 -27.907 1.00 36.69 169 ARG A C 1
ATOM 1286 O O . ARG A 1 169 ? 55.308 -50.287 -26.897 1.00 36.69 169 ARG A O 1
ATOM 1293 N N . SER A 1 170 ? 55.462 -50.024 -29.152 1.00 39.00 170 SER A N 1
ATOM 1294 C CA . SER A 1 170 ? 54.205 -50.621 -29.660 1.00 39.00 170 SER A CA 1
ATOM 1295 C C . SER A 1 170 ? 52.874 -50.179 -29.029 1.00 39.00 170 SER A C 1
ATOM 1297 O O . SER A 1 170 ? 52.779 -49.930 -27.847 1.00 39.00 170 SER A O 1
ATOM 1299 N N . ALA A 1 171 ? 51.742 -50.130 -29.712 1.00 41.75 171 ALA A N 1
ATOM 1300 C CA . ALA A 1 171 ? 51.387 -50.221 -31.111 1.00 41.75 171 ALA A CA 1
ATOM 1301 C C . ALA A 1 171 ? 49.950 -49.684 -31.224 1.00 41.75 171 ALA A C 1
ATOM 1303 O O . ALA A 1 171 ? 49.177 -49.685 -30.270 1.00 41.75 171 ALA A O 1
ATOM 1304 N N . ARG A 1 172 ? 49.641 -49.232 -32.437 1.00 44.34 172 ARG A N 1
ATOM 1305 C CA . ARG A 1 172 ? 48.328 -49.178 -33.093 1.00 44.34 172 ARG A CA 1
ATOM 1306 C C . ARG A 1 172 ? 47.252 -50.039 -32.411 1.00 44.34 172 ARG A C 1
ATOM 1308 O O . ARG A 1 172 ? 47.470 -51.233 -32.260 1.00 44.34 172 ARG A O 1
ATOM 1315 N N . CYS A 1 173 ? 46.054 -49.488 -32.207 1.00 32.47 173 CYS A N 1
ATOM 1316 C CA . CYS A 1 173 ? 44.882 -49.998 -32.923 1.00 32.47 173 CYS A CA 1
ATOM 1317 C C . CYS A 1 173 ? 43.617 -49.147 -32.736 1.00 32.47 173 CYS A C 1
ATOM 1319 O O . CYS A 1 173 ? 43.301 -48.678 -31.650 1.00 32.47 173 CYS A O 1
ATOM 1321 N N . CYS A 1 174 ? 42.886 -49.068 -33.847 1.00 40.56 174 CYS A N 1
ATOM 1322 C CA . CYS A 1 174 ? 41.434 -48.982 -33.980 1.00 40.56 174 CYS A CA 1
ATOM 1323 C C . CYS A 1 174 ? 40.684 -47.724 -33.518 1.00 40.56 174 CYS A C 1
ATOM 1325 O O . CYS A 1 174 ? 40.088 -47.630 -32.451 1.00 40.56 174 CYS A O 1
ATOM 1327 N N . SER A 1 175 ? 40.551 -46.838 -34.503 1.00 44.69 175 SER A N 1
ATOM 1328 C CA . SER A 1 175 ? 39.298 -46.187 -34.885 1.00 44.69 175 SER A CA 1
ATOM 1329 C C . SER A 1 175 ? 38.027 -46.998 -34.588 1.00 44.69 175 SER A C 1
ATOM 1331 O O . SER A 1 175 ? 37.881 -48.100 -35.111 1.00 44.69 175 SER A O 1
ATOM 1333 N N . VAL A 1 176 ? 37.035 -46.378 -33.944 1.00 50.94 176 VAL A N 1
ATOM 1334 C CA . VAL A 1 176 ? 35.616 -46.615 -34.258 1.00 50.94 176 VAL A CA 1
ATOM 1335 C C . VAL A 1 176 ? 34.866 -45.287 -34.196 1.00 50.94 176 VAL A C 1
ATOM 1337 O O . VAL A 1 176 ? 34.624 -44.712 -33.139 1.00 50.94 176 VAL A O 1
ATOM 1340 N N . ARG A 1 177 ? 34.479 -44.815 -35.385 1.00 48.75 177 ARG A N 1
ATOM 1341 C CA . ARG A 1 177 ? 33.388 -43.862 -35.595 1.00 48.75 177 ARG A CA 1
ATOM 1342 C C . ARG A 1 177 ? 32.082 -44.511 -35.138 1.00 48.75 177 ARG A C 1
ATOM 1344 O O . ARG A 1 177 ? 31.752 -45.589 -35.623 1.00 48.75 177 ARG A O 1
ATOM 1351 N N . ARG A 1 178 ? 31.266 -43.807 -34.354 1.00 48.19 178 ARG A N 1
ATOM 1352 C CA . ARG A 1 178 ? 29.808 -43.984 -34.410 1.00 48.19 178 ARG A CA 1
ATOM 1353 C C . ARG A 1 178 ? 29.124 -42.639 -34.597 1.00 48.19 178 ARG A C 1
ATOM 1355 O O . ARG A 1 178 ? 29.037 -41.824 -33.688 1.00 48.19 178 ARG A O 1
ATOM 1362 N N . ARG A 1 179 ? 28.654 -42.450 -35.834 1.00 44.44 179 ARG A N 1
ATOM 1363 C CA . ARG A 1 179 ? 27.534 -41.578 -36.189 1.00 44.44 179 ARG A CA 1
ATOM 1364 C C . ARG A 1 179 ? 26.318 -42.018 -35.381 1.00 44.44 179 ARG A C 1
ATOM 1366 O O . ARG A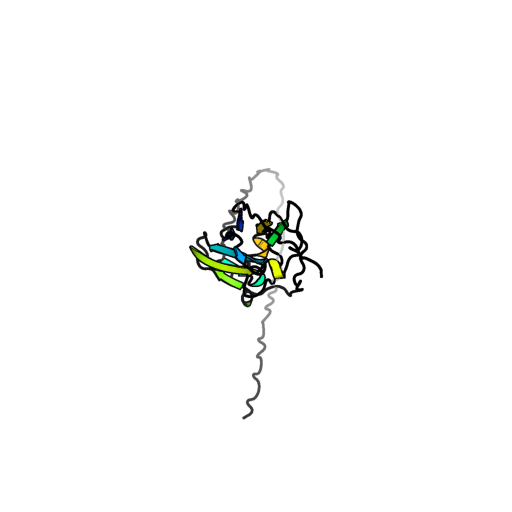 1 179 ? 25.972 -43.194 -35.417 1.00 44.44 179 ARG A O 1
ATOM 1373 N N . LEU A 1 180 ? 25.636 -41.071 -34.756 1.00 50.50 180 LEU A N 1
ATOM 1374 C CA . LEU A 1 180 ? 24.236 -41.218 -34.383 1.00 50.50 180 LEU A CA 1
ATOM 1375 C C . LEU A 1 180 ? 23.468 -40.125 -35.120 1.00 50.50 180 LEU A C 1
ATOM 1377 O O . LEU A 1 180 ? 23.602 -38.938 -34.839 1.00 50.50 180 LEU A O 1
ATOM 1381 N N . SER A 1 181 ? 22.752 -40.564 -36.152 1.00 45.66 181 SER A N 1
ATOM 1382 C CA . SER A 1 181 ? 21.802 -39.776 -36.920 1.00 45.66 181 SER A CA 1
ATOM 1383 C C . SER A 1 181 ? 20.573 -39.493 -36.063 1.00 45.66 181 SER A C 1
ATOM 1385 O O . SER A 1 181 ? 19.928 -40.425 -35.582 1.00 45.66 181 SER A O 1
ATOM 1387 N N . TRP A 1 182 ? 20.220 -38.221 -35.915 1.00 41.00 182 TRP A N 1
ATOM 1388 C CA . TRP A 1 182 ? 18.914 -37.813 -35.414 1.00 41.00 182 TRP A CA 1
ATOM 1389 C C . TRP A 1 182 ? 17.927 -37.779 -36.580 1.00 41.00 182 TRP A C 1
ATOM 1391 O O . TRP A 1 182 ? 17.982 -36.901 -37.439 1.00 41.00 182 TRP A O 1
ATOM 1401 N N . SER A 1 183 ? 17.053 -38.781 -36.628 1.00 53.62 183 SER A N 1
ATOM 1402 C CA . SER A 1 183 ? 15.888 -38.816 -37.503 1.00 53.62 183 SER A CA 1
ATOM 1403 C C . SER A 1 183 ? 14.770 -37.967 -36.897 1.00 53.62 183 SER A C 1
ATOM 1405 O O . SER A 1 183 ? 14.360 -38.148 -35.749 1.00 53.62 183 SER A O 1
ATOM 1407 N N . GLY A 1 184 ? 14.303 -37.001 -37.688 1.00 49.03 184 GLY A N 1
ATOM 1408 C CA . GLY A 1 184 ? 13.212 -36.102 -37.342 1.00 49.03 184 GLY A CA 1
ATOM 1409 C C . GLY A 1 184 ? 11.872 -36.827 -37.232 1.00 49.03 184 GLY A C 1
ATOM 1410 O O . GLY A 1 184 ? 11.529 -37.668 -38.063 1.00 49.03 184 GLY A O 1
ATOM 1411 N N . ARG A 1 185 ? 11.087 -36.455 -36.219 1.00 51.34 185 ARG A N 1
ATOM 1412 C CA . ARG A 1 185 ? 9.668 -36.802 -36.120 1.00 51.34 185 ARG A CA 1
ATOM 1413 C C . ARG A 1 185 ? 8.828 -35.595 -36.527 1.00 51.34 185 ARG A C 1
ATOM 1415 O O . ARG A 1 185 ? 8.777 -34.594 -35.817 1.00 51.34 185 ARG A O 1
ATOM 1422 N N . ARG A 1 186 ? 8.195 -35.721 -37.696 1.00 48.84 186 ARG A N 1
ATOM 1423 C CA . ARG A 1 186 ? 7.083 -34.887 -38.167 1.00 48.84 186 ARG A CA 1
ATOM 1424 C C . ARG A 1 186 ? 5.874 -35.083 -37.253 1.00 48.84 186 ARG A C 1
ATOM 1426 O O . ARG A 1 186 ? 5.520 -36.218 -36.947 1.00 48.84 186 ARG A O 1
ATOM 1433 N N . TRP A 1 187 ? 5.231 -33.982 -36.888 1.00 53.91 187 TRP A N 1
ATOM 1434 C CA . TRP A 1 187 ? 3.893 -33.956 -36.301 1.00 53.91 187 TRP A CA 1
ATOM 1435 C C . TRP A 1 187 ? 2.852 -33.746 -37.414 1.00 53.91 187 TRP A C 1
ATOM 1437 O O . TRP A 1 187 ? 3.105 -32.928 -38.303 1.00 53.91 187 TRP A O 1
ATOM 1447 N N . PRO A 1 188 ? 1.704 -34.445 -37.404 1.00 60.44 188 PRO A N 1
ATOM 1448 C CA . PRO A 1 188 ? 0.581 -34.131 -38.281 1.00 60.44 188 PRO A CA 1
ATOM 1449 C C . PRO A 1 188 ? -0.316 -33.038 -37.671 1.00 60.44 188 PRO A C 1
ATOM 1451 O O . PRO A 1 188 ? -0.575 -33.032 -36.468 1.00 60.44 188 PRO A O 1
ATOM 1454 N N . ALA A 1 189 ? -0.792 -32.120 -38.515 1.00 65.44 189 ALA A N 1
ATOM 1455 C CA . ALA A 1 189 ? -1.796 -31.111 -38.176 1.00 65.44 189 ALA A CA 1
ATOM 1456 C C . ALA A 1 189 ? -3.225 -31.707 -38.195 1.00 65.44 189 ALA A C 1
ATOM 1458 O O . ALA A 1 189 ? -3.470 -32.659 -38.943 1.00 65.44 189 ALA A O 1
ATOM 1459 N N . PRO A 1 190 ? -4.175 -31.171 -37.406 1.00 65.75 190 PRO A N 1
ATOM 1460 C CA . PRO A 1 190 ? -5.551 -31.659 -37.363 1.00 65.75 190 PRO A CA 1
ATOM 1461 C C . PRO A 1 190 ? -6.432 -31.125 -38.506 1.00 65.75 190 PRO A C 1
ATOM 1463 O O . PRO A 1 190 ? -6.221 -30.038 -39.040 1.00 65.75 190 PRO A O 1
ATOM 1466 N N . ARG A 1 191 ? -7.435 -31.945 -38.843 1.00 55.97 191 ARG A N 1
ATOM 1467 C CA . ARG A 1 191 ? -8.483 -31.758 -39.857 1.00 55.97 191 ARG A CA 1
ATOM 1468 C C . ARG A 1 191 ? -9.344 -30.515 -39.600 1.00 55.97 191 ARG A C 1
ATOM 1470 O O . ARG A 1 191 ? -9.855 -30.342 -38.497 1.00 55.97 191 ARG A O 1
ATOM 1477 N N . SER A 1 192 ? -9.580 -29.741 -40.656 1.00 56.94 192 SER A N 1
ATOM 1478 C CA . SER A 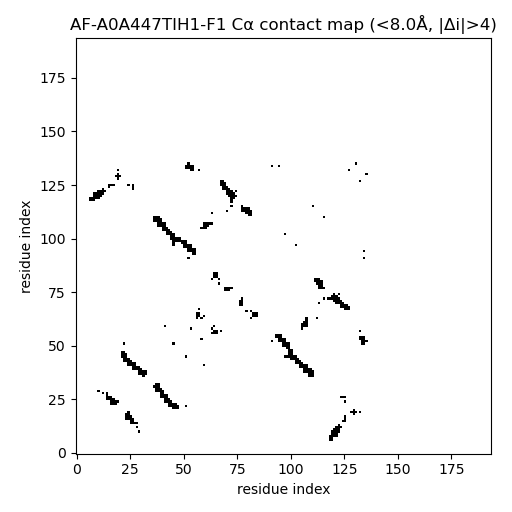1 192 ? -10.654 -28.748 -40.739 1.00 56.94 192 SER A CA 1
ATOM 1479 C C . SER A 1 192 ? -12.024 -29.426 -40.801 1.00 56.94 192 SER A C 1
ATOM 1481 O O . SER A 1 192 ? -12.212 -30.382 -41.553 1.00 56.94 192 SER A O 1
ATOM 1483 N N . ALA A 1 193 ? -12.972 -28.895 -40.034 1.00 58.69 193 ALA A N 1
ATOM 1484 C CA . ALA A 1 193 ? -14.402 -29.128 -40.173 1.00 58.69 193 ALA A CA 1
ATOM 1485 C C . ALA A 1 193 ? -15.086 -27.756 -40.221 1.00 58.69 193 ALA A C 1
ATOM 1487 O O . ALA A 1 193 ? -15.018 -27.021 -39.236 1.00 58.69 193 ALA A O 1
ATOM 1488 N N . ALA A 1 194 ? -15.654 -27.422 -41.379 1.00 57.91 194 ALA A N 1
ATOM 1489 C CA . ALA A 1 194 ? -16.768 -26.502 -41.621 1.00 57.91 194 ALA A CA 1
ATOM 1490 C C . ALA A 1 194 ? -17.022 -26.478 -43.133 1.00 57.91 194 ALA A C 1
ATOM 1492 O O . ALA A 1 194 ? -16.044 -26.217 -43.872 1.00 57.91 194 ALA A O 1
#

pLDDT: mean 71.59, std 18.99, range [32.47, 93.19]

Sequence (194 aa):
MDKRLPIAAAALLLASSAFAGDLQVSLGQPTVSASQDVDVTVTYRNTGKETLHVYRWYLPGKELQEQFLAVNVNGKQAEYLGPRYKRVVPSLRDTVSLAPGATLNAKVRVSDYYDLSKGGQLSVRFESSSNKVLNHSLPAGVSAKSAGTIRRRTKRSRRTRSAATAAARSARCCSVRRRLSWSGRRWPAPRSAA

Secondary structure (DSSP, 8-state):
----------------EEEETTEEEEEPPPEEPTT--EEEEEEEEE-SSSPEEEEGGGS--SS--S--EEEEETTEEPPB-S-----PPP-GGGEEEE-TT-EEEEEEESTTTB---S-S-EEEEE---HHHHB-----TT--------------------------------------------PPPPPPP--

Foldseek 3Di:
DDPPDDQDADEDEDFDWDDQDQKIKTKDGWDQDPVRWTKIKIKIWRQDQAWWWWFPQLAAAVHRNDPQKFKDFPNHTWDFQDDHDDDDDDDSVRTDIAHHGRMDMHMDTPVVTTPPVDGYYMYMDGHDHSPVTTDPPPPPPDDPPPPPPPPPPPPPDDDDDDDDDDDDDDDDDDDDDDDDDDDDDDDDDDDDDD

Nearest PDB structures (foldseek):
  2x3b-assembly1_A  TM=9.117E-01  e=7.052E-07  Aeromonas salmonicida subsp. achromogenes
  2x3a-assembly1_A-2  TM=9.374E-01  e=1.732E-06  Aeromonas salmonicida subsp. achromogenes
  2x3b-assembly1_B  TM=8.965E-01  e=1.236E-06  Aeromonas salmonicida subsp. achromogenes
  2x3c-assembly1_A-2  TM=8.716E-01  e=1.308E-06  Aeromonas salmonicida subsp. achromogenes

Solvent-accessible surface area (backbone atoms only — not comparable to full-atom values): 12779 Å² total; per-residue (Å²): 136,84,81,78,74,85,67,71,61,56,69,74,69,74,79,52,70,46,72,38,82,47,36,40,37,39,52,50,77,70,44,72,46,98,85,69,42,35,34,34,38,40,37,40,32,29,74,39,87,57,71,43,34,35,33,53,50,76,44,46,45,99,56,74,57,49,90,41,68,44,46,24,43,70,86,39,76,45,54,76,71,53,73,83,78,90,78,74,88,84,55,78,88,52,38,44,80,39,48,52,67,38,70,48,76,27,58,35,64,48,54,79,32,31,62,62,86,66,66,37,41,43,40,73,40,77,54,76,54,44,77,76,41,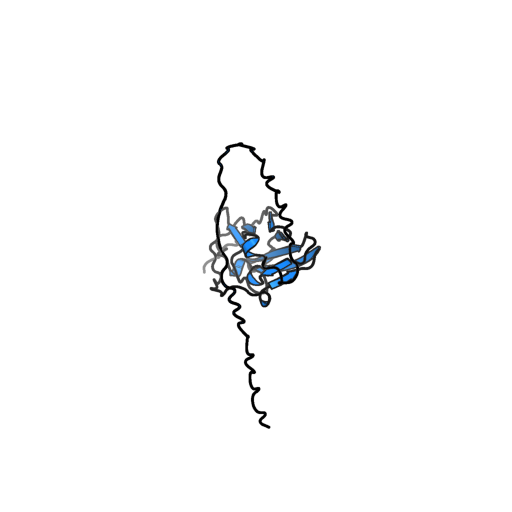36,60,78,78,66,73,94,80,73,80,80,75,75,80,72,78,76,77,78,78,76,78,76,79,77,85,73,89,76,90,79,85,81,86,88,80,88,77,90,81,79,89,79,90,79,87,80,83,85,78,84,82,85,80,84,83,83,84,90,85,133